Protein AF-A0A558BKA4-F1 (afdb_monomer)

Sequence (207 aa):
MKINRLKLSLNRSFINTIVPEIRPTAAQEATWRTHLGIASPAVDYVACVYCGQQRATQLDHFRSLVGKSNPAERGRPTGWVTDIFNLVPCCGTCNSSKAGQNWRVWMNGNAKNSPRQLLSADKLAKRMAALARFEEWSTPLATRLDVLAIVGPDEWAAYEAEMAAVDVLLQTARLRSDRFHRHLQQAYKEAQASTAIAAPTPGEPAL

pLDDT: mean 88.53, std 12.14, range [44.41, 97.88]

Mean predicted aligned error: 7.28 Å

InterPro domains:
  IPR003615 HNH nuclease [cd00085] (48-98)

Foldseek 3Di:
DPLVVVLLVVLVVVLLVPADADEDDVVLVVVLCVLLVQDDPVDPFGAALFQSPDGFPDKAFLAAQADDDDPVRHSHGQQFHHYSLGIDGHHPQARVQCVNPNLVDQLPDPGVPRNVVRDDPVSSVSSVNSVVSSCVVSVVVTGGDPPCVVCDDVSVVVVVVVSVVVSVVSVVVVVVVVVVVVVVVVVVVVVVVVVVVPDDDPDDDDD

Solvent-accessible surface area (backbone atoms only — not comparable to full-atom values): 11688 Å² total; per-residue (Å²): 126,68,61,69,54,50,50,53,52,49,41,50,51,55,43,60,70,74,39,59,77,48,80,62,49,76,69,54,55,50,54,54,31,58,48,48,68,49,75,50,98,87,49,100,64,52,45,8,58,70,72,61,81,46,62,37,78,47,70,37,57,56,59,36,50,49,28,73,87,49,83,94,37,50,66,33,71,58,28,40,47,45,32,63,55,27,46,42,49,22,26,70,64,48,50,63,45,43,63,57,44,56,56,74,61,37,37,72,32,88,50,72,69,15,34,55,75,74,43,56,71,68,59,41,51,56,35,52,52,23,52,48,51,34,48,64,67,18,55,89,70,43,62,67,48,61,58,57,79,72,64,31,68,67,57,49,50,52,53,52,51,52,55,50,50,51,52,52,49,52,53,53,52,45,56,52,49,57,50,50,51,52,54,55,54,50,54,50,51,51,53,51,54,61,53,64,71,65,60,78,79,87,76,82,81,88,129

Secondary structure (DSSP, 8-state):
-HHHHHHHHHHHHHHHHHS-B-PPPHHHHHHHHHHTT---TT-SSPBPTTTSSSB--EEEESS-SB--SSTTTTTSB-SB-BSTTTEEEE-HHHHHHHTT--HHHHHHS--TT-HHHHS-HHHHHHHHHHHHHHHHHHTTT--B--HHHHH-HHHHHHHHHHHHHHHHHHHHHHHHHHHHHHHHHHHHHHHHHHHHTTSPPS-PPP-

Radius of gyration: 25.56 Å; Cα contacts (8 Å, |Δi|>4): 226; chains: 1; bounding box: 47×53×90 Å

Structure (mmCIF, N/CA/C/O backbone):
data_AF-A0A558BKA4-F1
#
_entry.id   AF-A0A558BKA4-F1
#
loop_
_atom_site.group_PDB
_atom_site.id
_atom_site.type_symbol
_atom_site.label_atom_id
_atom_site.label_alt_id
_atom_site.label_comp_id
_atom_site.label_asym_id
_atom_site.label_entity_id
_atom_site.label_seq_id
_atom_site.pdbx_PDB_ins_code
_atom_site.Cartn_x
_atom_site.Cartn_y
_atom_site.Cartn_z
_atom_site.occupancy
_atom_site.B_iso_or_equiv
_atom_site.auth_seq_id
_atom_site.auth_comp_id
_atom_site.auth_asym_id
_atom_site.auth_atom_id
_atom_site.pdbx_PDB_model_num
ATOM 1 N N . MET A 1 1 ? -17.552 5.741 13.337 1.00 51.66 1 MET A N 1
ATOM 2 C CA . MET A 1 1 ? -16.393 6.106 12.477 1.00 51.66 1 MET A CA 1
ATOM 3 C C . MET A 1 1 ? -15.104 5.282 12.701 1.00 51.66 1 MET A C 1
ATOM 5 O O . MET A 1 1 ? -14.285 5.242 11.789 1.00 51.66 1 MET A O 1
ATOM 9 N N . LYS A 1 2 ? -14.879 4.625 13.860 1.00 64.56 2 LYS A N 1
ATOM 10 C CA . LYS A 1 2 ? -13.647 3.836 14.123 1.00 64.56 2 LYS A CA 1
ATOM 11 C C . LYS A 1 2 ? -13.652 2.417 13.510 1.00 64.56 2 LYS A C 1
ATOM 13 O O . LYS A 1 2 ? -12.606 1.966 13.063 1.00 64.56 2 LYS A O 1
ATOM 18 N N . ILE A 1 3 ? -14.810 1.750 13.414 1.00 76.62 3 ILE A N 1
ATOM 19 C CA . ILE A 1 3 ? -14.876 0.349 12.950 1.00 76.62 3 ILE A CA 1
ATOM 20 C C . ILE A 1 3 ? -14.656 0.178 11.444 1.00 76.62 3 ILE A C 1
ATOM 22 O O . ILE A 1 3 ? -13.880 -0.679 11.052 1.00 76.62 3 ILE A O 1
ATOM 26 N N . ASN A 1 4 ? -15.213 1.053 10.599 1.00 74.56 4 ASN A N 1
ATOM 27 C CA . ASN A 1 4 ? -14.995 0.969 9.146 1.00 74.56 4 ASN A CA 1
ATOM 28 C C . ASN A 1 4 ? -13.510 1.132 8.781 1.00 74.56 4 ASN A C 1
ATOM 30 O O . ASN A 1 4 ? -13.026 0.483 7.861 1.00 74.56 4 ASN A O 1
ATOM 34 N N . ARG A 1 5 ? -12.767 1.965 9.526 1.00 77.50 5 ARG A N 1
ATOM 35 C CA . ARG A 1 5 ? -11.310 2.088 9.365 1.00 77.50 5 ARG A CA 1
ATOM 36 C C . ARG A 1 5 ? -10.571 0.826 9.810 1.00 77.50 5 ARG A C 1
ATOM 38 O O . ARG A 1 5 ? -9.657 0.408 9.110 1.00 77.50 5 ARG A O 1
ATOM 45 N N . LEU A 1 6 ? -10.983 0.216 10.921 1.00 82.69 6 LEU A N 1
ATOM 46 C CA . LEU A 1 6 ? -10.420 -1.053 11.381 1.00 82.69 6 LEU A CA 1
ATOM 47 C C . LEU A 1 6 ? -10.685 -2.183 10.377 1.00 82.69 6 LEU A C 1
ATOM 49 O O . LEU A 1 6 ? -9.748 -2.871 10.001 1.00 82.69 6 LEU A O 1
ATOM 53 N N . LYS A 1 7 ? -11.917 -2.303 9.869 1.00 83.69 7 LYS A N 1
ATOM 54 C CA . LYS A 1 7 ? -12.293 -3.267 8.825 1.00 83.69 7 LYS A CA 1
ATOM 55 C C . LYS A 1 7 ? -11.421 -3.114 7.580 1.00 83.69 7 LYS A C 1
ATOM 57 O O . LYS A 1 7 ? -10.853 -4.082 7.098 1.00 83.69 7 LYS A O 1
ATOM 62 N N . LEU A 1 8 ? -11.247 -1.882 7.094 1.00 79.50 8 LEU A N 1
ATOM 63 C CA . LEU A 1 8 ? -10.365 -1.611 5.955 1.00 79.50 8 LEU A CA 1
ATOM 64 C C . LEU A 1 8 ? -8.904 -1.984 6.239 1.00 79.50 8 LEU A C 1
ATOM 66 O O . LEU A 1 8 ? -8.226 -2.488 5.348 1.00 79.50 8 LEU A O 1
ATOM 70 N N . SER A 1 9 ? -8.421 -1.735 7.459 1.00 84.25 9 SER A N 1
ATOM 71 C CA . SER A 1 9 ? -7.072 -2.130 7.875 1.00 84.25 9 SER A CA 1
ATOM 72 C C . SER A 1 9 ? -6.914 -3.647 7.912 1.00 84.25 9 SER A C 1
ATOM 74 O O . SER A 1 9 ? -5.894 -4.163 7.467 1.00 84.25 9 SER A O 1
ATOM 76 N N . LEU A 1 10 ? -7.926 -4.352 8.416 1.00 87.50 10 LEU A N 1
ATOM 77 C CA . LEU A 1 10 ? -7.917 -5.799 8.537 1.00 87.50 10 LEU A CA 1
ATOM 78 C C . LEU A 1 10 ? -7.980 -6.473 7.164 1.00 87.50 10 LEU A C 1
ATOM 80 O O . LEU A 1 10 ? -7.106 -7.272 6.851 1.00 87.50 10 LEU A O 1
ATOM 84 N N . ASN A 1 11 ? -8.920 -6.067 6.305 1.00 86.81 11 ASN A N 1
ATOM 85 C CA . ASN A 1 11 ? -9.000 -6.563 4.928 1.00 86.81 11 ASN A CA 1
ATOM 86 C C . ASN A 1 11 ? -7.681 -6.339 4.182 1.00 86.81 11 ASN A C 1
ATOM 88 O O . ASN A 1 11 ? -7.204 -7.224 3.483 1.00 86.81 11 ASN A O 1
ATOM 92 N N . ARG A 1 12 ? -7.057 -5.165 4.358 1.00 87.94 12 ARG A N 1
ATOM 93 C CA . ARG A 1 12 ? -5.739 -4.896 3.776 1.00 87.94 12 ARG A CA 1
ATOM 94 C C . ARG A 1 12 ? -4.667 -5.850 4.310 1.00 87.94 12 ARG A C 1
ATOM 96 O O . ARG A 1 12 ? -3.845 -6.294 3.521 1.00 87.94 12 ARG A O 1
ATOM 103 N N . SER A 1 13 ? -4.666 -6.149 5.611 1.00 90.06 13 SER A N 1
ATOM 104 C CA . SER A 1 13 ? -3.719 -7.098 6.209 1.00 90.06 13 SER A CA 1
ATOM 105 C C . SER A 1 13 ? -3.864 -8.482 5.590 1.00 90.06 13 SER A C 1
ATOM 107 O O . SER A 1 13 ? -2.871 -9.049 5.159 1.00 90.06 13 SER A O 1
ATOM 109 N N . PHE A 1 14 ? -5.093 -8.985 5.481 1.00 91.94 14 PHE A N 1
ATOM 110 C CA . PHE A 1 14 ? -5.350 -10.297 4.895 1.00 91.94 14 PHE A CA 1
ATOM 111 C C . PHE A 1 14 ? -4.983 -10.360 3.410 1.00 91.94 14 PHE A C 1
ATOM 113 O O . PHE A 1 14 ? -4.351 -11.318 2.977 1.00 91.94 14 PHE A O 1
ATOM 120 N N . ILE A 1 15 ? -5.297 -9.312 2.642 1.00 91.81 15 ILE A N 1
ATOM 121 C CA . ILE A 1 15 ? -4.883 -9.230 1.236 1.00 91.81 15 ILE A CA 1
ATOM 122 C C . ILE A 1 15 ? -3.359 -9.242 1.117 1.00 91.81 15 ILE A C 1
ATOM 124 O O . ILE A 1 15 ? -2.817 -9.967 0.292 1.00 91.81 15 ILE A O 1
ATOM 128 N N . ASN A 1 16 ? -2.655 -8.482 1.957 1.00 89.88 16 ASN A N 1
ATOM 129 C CA . ASN A 1 16 ? -1.194 -8.489 1.948 1.00 89.88 16 ASN A CA 1
ATOM 130 C C . ASN A 1 16 ? -0.607 -9.877 2.265 1.00 89.88 16 ASN A C 1
ATOM 132 O O . ASN A 1 16 ? 0.502 -10.150 1.830 1.00 89.88 16 ASN A O 1
ATOM 136 N N . THR A 1 17 ? -1.320 -10.738 3.001 1.00 91.12 17 THR A N 1
ATOM 137 C CA . THR A 1 17 ? -0.876 -12.109 3.303 1.00 91.12 17 THR A CA 1
ATOM 138 C C . THR A 1 17 ? -1.000 -13.048 2.102 1.00 91.12 17 THR A C 1
ATOM 140 O O . THR A 1 17 ? -0.149 -13.912 1.931 1.00 91.12 17 THR A O 1
ATOM 143 N N . ILE A 1 18 ? -2.035 -12.890 1.271 1.00 91.75 18 ILE A N 1
ATOM 144 C CA . ILE A 1 18 ? -2.261 -13.765 0.104 1.00 91.75 18 ILE A CA 1
ATOM 145 C C . ILE A 1 18 ? -1.540 -13.283 -1.160 1.00 91.75 18 ILE A C 1
ATOM 147 O O . ILE A 1 18 ? -1.368 -14.047 -2.106 1.00 91.75 18 ILE A O 1
ATOM 151 N N . VAL A 1 19 ? -1.144 -12.008 -1.211 1.00 93.56 19 VAL A N 1
ATOM 152 C CA . VAL A 1 19 ? -0.448 -11.434 -2.365 1.00 93.56 19 VAL A CA 1
ATOM 153 C C . VAL A 1 19 ? 1.030 -11.835 -2.336 1.00 93.56 19 VAL A C 1
ATOM 155 O O . VAL A 1 19 ? 1.714 -11.513 -1.364 1.00 93.56 19 VAL A O 1
ATOM 158 N N . PRO A 1 20 ? 1.570 -12.444 -3.410 1.00 94.62 20 PRO A N 1
ATOM 159 C CA . PRO A 1 20 ? 2.995 -12.735 -3.498 1.00 94.62 20 PRO A CA 1
ATOM 160 C C . PRO A 1 20 ? 3.865 -11.484 -3.326 1.00 94.62 20 PRO A C 1
ATOM 162 O O . PRO A 1 20 ? 3.615 -10.443 -3.949 1.00 94.62 20 PRO A O 1
ATOM 165 N N . GLU A 1 21 ? 4.911 -11.610 -2.506 1.00 94.19 21 GLU A N 1
ATOM 166 C CA . GLU A 1 21 ? 5.931 -10.584 -2.289 1.00 94.19 21 GLU A CA 1
ATOM 167 C C . GLU A 1 21 ? 7.279 -11.031 -2.856 1.00 94.19 21 GLU A C 1
ATOM 169 O O . GLU A 1 21 ? 7.982 -11.862 -2.286 1.00 94.19 21 GLU A O 1
ATOM 174 N N . ILE A 1 22 ? 7.648 -10.435 -3.987 1.00 92.81 22 ILE A N 1
ATOM 175 C CA . ILE A 1 22 ? 8.917 -10.638 -4.676 1.00 92.81 22 ILE A CA 1
ATOM 176 C C . ILE A 1 22 ? 9.705 -9.335 -4.548 1.00 92.81 22 ILE A C 1
ATOM 178 O O . ILE A 1 22 ? 9.472 -8.366 -5.272 1.00 92.81 22 ILE A O 1
ATOM 182 N N . ARG A 1 23 ? 10.635 -9.275 -3.589 1.00 88.31 23 ARG A N 1
ATOM 183 C CA . ARG A 1 23 ? 11.443 -8.063 -3.396 1.00 88.31 23 ARG A CA 1
ATOM 184 C C . ARG A 1 23 ? 12.362 -7.823 -4.606 1.00 88.31 23 ARG A C 1
ATOM 186 O O . ARG A 1 23 ? 13.014 -8.768 -5.051 1.00 88.31 23 ARG A O 1
ATOM 193 N N . PRO A 1 24 ? 12.461 -6.578 -5.111 1.00 87.44 24 PRO A N 1
ATOM 194 C CA . PRO A 1 24 ? 13.420 -6.237 -6.155 1.00 87.44 24 PRO A CA 1
ATOM 195 C C . PRO A 1 24 ? 14.863 -6.502 -5.710 1.00 87.44 24 PRO A C 1
ATOM 197 O O . PRO A 1 24 ? 15.231 -6.234 -4.567 1.00 87.44 24 PRO A O 1
ATOM 200 N N . THR A 1 25 ? 15.703 -6.978 -6.626 1.00 89.44 25 THR A N 1
ATOM 201 C CA . THR A 1 25 ? 17.159 -7.002 -6.426 1.00 89.44 25 THR A CA 1
ATOM 202 C C . THR A 1 25 ? 17.748 -5.594 -6.550 1.00 89.44 25 THR A C 1
ATOM 204 O O . THR A 1 25 ? 17.141 -4.705 -7.145 1.00 89.44 25 THR A O 1
ATOM 207 N N . ALA A 1 26 ? 18.974 -5.376 -6.066 1.00 86.75 26 ALA A N 1
ATOM 208 C CA . ALA A 1 26 ? 19.650 -4.081 -6.210 1.00 86.75 26 ALA A CA 1
ATOM 209 C C . ALA A 1 26 ? 19.821 -3.643 -7.683 1.00 86.75 26 ALA A C 1
ATOM 211 O O . ALA A 1 26 ? 19.715 -2.459 -7.995 1.00 86.75 26 ALA A O 1
ATOM 212 N N . ALA A 1 27 ? 20.044 -4.590 -8.602 1.00 86.75 27 ALA A N 1
ATOM 213 C CA . ALA A 1 27 ? 20.160 -4.305 -10.035 1.00 86.75 27 ALA A CA 1
ATOM 214 C C . ALA A 1 27 ? 18.815 -3.870 -10.636 1.00 86.75 27 ALA A C 1
ATOM 216 O O . ALA A 1 27 ? 18.728 -2.863 -11.335 1.00 86.75 27 ALA A O 1
ATOM 217 N N . GLN A 1 28 ? 17.750 -4.586 -10.283 1.00 86.44 28 GLN A N 1
ATOM 218 C CA . GLN A 1 28 ? 16.370 -4.221 -10.592 1.00 86.44 28 GLN A CA 1
ATOM 219 C C . GLN A 1 28 ? 16.039 -2.822 -10.036 1.00 86.44 28 GLN A C 1
ATOM 221 O O . GLN A 1 28 ? 15.502 -1.965 -10.745 1.00 86.44 28 GLN A O 1
ATOM 226 N N . GLU A 1 29 ? 16.456 -2.536 -8.802 1.00 85.69 29 GLU A N 1
ATOM 227 C CA . GLU A 1 29 ? 16.305 -1.213 -8.211 1.00 85.69 29 GLU A CA 1
ATOM 228 C C . GLU A 1 29 ? 17.110 -0.108 -8.911 1.00 85.69 29 GLU A C 1
ATOM 230 O O . GLU A 1 29 ? 16.799 1.072 -8.753 1.00 85.69 29 GLU A O 1
ATOM 235 N N . ALA A 1 30 ? 18.155 -0.428 -9.663 1.00 84.31 30 ALA A N 1
ATOM 236 C CA . ALA A 1 30 ? 18.819 0.564 -10.498 1.00 84.31 30 ALA A CA 1
ATOM 237 C C . ALA A 1 30 ? 17.968 0.858 -11.745 1.00 84.31 30 ALA A C 1
ATOM 239 O O . ALA A 1 30 ? 17.747 2.022 -12.083 1.00 84.31 30 ALA A O 1
ATOM 240 N N . THR A 1 31 ? 17.402 -0.179 -12.373 1.00 83.19 31 THR A N 1
ATOM 241 C CA . THR A 1 31 ? 16.590 -0.072 -13.595 1.00 83.19 31 THR A CA 1
ATOM 242 C C . THR A 1 31 ? 15.398 0.869 -13.428 1.00 83.19 31 THR A C 1
ATOM 244 O O . THR A 1 31 ? 15.266 1.846 -14.167 1.00 83.19 31 THR A O 1
ATOM 247 N N . TRP A 1 32 ? 14.539 0.652 -12.430 1.00 83.25 32 TRP A N 1
ATOM 248 C CA . TRP A 1 32 ? 13.368 1.521 -12.249 1.00 83.25 32 TRP A CA 1
ATOM 249 C C . TRP A 1 32 ? 13.736 2.968 -11.847 1.00 83.25 32 TRP A C 1
ATOM 251 O O . TRP A 1 32 ? 13.007 3.892 -12.196 1.00 83.25 32 TRP A O 1
ATOM 261 N N . ARG A 1 33 ? 14.888 3.219 -11.196 1.00 84.81 33 ARG A N 1
ATOM 262 C CA . ARG A 1 33 ? 15.345 4.571 -10.823 1.00 84.81 33 ARG A CA 1
ATOM 263 C C . ARG A 1 33 ? 15.671 5.376 -12.075 1.00 84.81 33 ARG A C 1
ATOM 265 O O . ARG A 1 33 ? 15.385 6.575 -12.109 1.00 84.81 33 ARG A O 1
ATOM 272 N N . THR A 1 34 ? 16.197 4.708 -13.100 1.00 84.69 34 THR A N 1
ATOM 273 C CA . THR A 1 34 ? 16.402 5.270 -14.437 1.00 84.69 34 THR A CA 1
ATOM 274 C C . THR A 1 34 ? 15.069 5.651 -15.081 1.00 84.69 34 THR A C 1
ATOM 276 O O . THR A 1 34 ? 14.894 6.806 -15.467 1.00 84.69 34 THR A O 1
ATOM 279 N N . HIS A 1 35 ? 14.082 4.746 -15.113 1.00 83.62 35 HIS A N 1
ATOM 280 C CA . HIS A 1 35 ? 12.759 5.041 -15.696 1.00 83.62 35 HIS A CA 1
ATOM 281 C C . HIS A 1 35 ? 12.027 6.185 -14.972 1.00 83.62 35 HIS A C 1
ATOM 283 O O . HIS A 1 35 ? 11.465 7.091 -15.601 1.00 83.62 35 HIS A O 1
ATOM 289 N N . LEU A 1 36 ? 12.102 6.197 -13.640 1.00 85.38 36 LEU A N 1
ATOM 290 C CA . LEU A 1 36 ? 11.512 7.236 -12.797 1.00 85.38 36 LEU A CA 1
ATOM 291 C C . LEU A 1 36 ? 12.312 8.552 -12.826 1.00 85.38 36 LEU A C 1
ATOM 293 O O . LEU A 1 36 ? 11.827 9.566 -12.326 1.00 85.38 36 LEU A O 1
ATOM 297 N N . GLY A 1 37 ? 13.514 8.574 -13.415 1.00 82.00 37 GLY A N 1
ATOM 298 C CA . GLY A 1 37 ? 14.363 9.766 -13.488 1.00 82.00 37 GLY A CA 1
ATOM 299 C C . GLY A 1 37 ? 14.736 10.327 -12.111 1.00 82.00 37 GLY A C 1
ATOM 300 O O . GLY A 1 37 ? 14.779 11.542 -11.933 1.00 82.00 37 GLY A O 1
ATOM 301 N N . ILE A 1 38 ? 14.932 9.449 -11.121 1.00 76.94 38 ILE A N 1
ATOM 302 C CA . ILE A 1 38 ? 15.235 9.812 -9.721 1.00 76.94 38 ILE A CA 1
ATOM 303 C C . ILE A 1 38 ? 16.666 9.459 -9.301 1.00 76.94 38 ILE A C 1
ATOM 305 O O . ILE A 1 38 ? 17.023 9.646 -8.139 1.00 76.94 38 ILE A O 1
ATOM 309 N N . ALA A 1 39 ? 17.490 8.963 -10.225 1.00 64.50 39 ALA A N 1
ATOM 310 C CA . ALA A 1 39 ? 18.921 8.823 -10.005 1.00 64.50 39 ALA A CA 1
ATOM 311 C C . ALA A 1 39 ? 19.562 10.221 -10.008 1.00 64.50 39 ALA A C 1
ATOM 313 O O . ALA A 1 39 ? 19.691 10.848 -11.056 1.00 64.50 39 ALA A O 1
ATOM 314 N N . SER A 1 40 ? 19.926 10.724 -8.829 1.00 56.94 40 SER A N 1
ATOM 315 C CA . SER A 1 40 ? 20.751 11.924 -8.700 1.00 56.94 40 SER A CA 1
ATOM 316 C C . SER A 1 40 ? 22.141 11.503 -8.228 1.00 56.94 40 SER A C 1
ATOM 318 O O . SER A 1 40 ? 22.250 10.991 -7.117 1.00 56.94 40 SER A O 1
ATOM 320 N N . PRO A 1 41 ? 23.204 11.732 -9.017 1.00 56.88 41 PRO A N 1
ATOM 321 C CA . PRO A 1 41 ? 24.579 11.485 -8.577 1.00 56.88 41 PRO A CA 1
ATOM 322 C C . PRO A 1 41 ? 25.004 12.363 -7.388 1.00 56.88 41 PRO A C 1
ATOM 324 O O . PRO A 1 41 ? 26.018 12.093 -6.759 1.00 56.88 41 PRO A O 1
ATOM 327 N N . ALA A 1 42 ? 24.251 13.432 -7.099 1.00 58.66 42 ALA A N 1
ATOM 328 C CA . ALA A 1 42 ? 24.615 14.464 -6.132 1.00 58.66 42 ALA A CA 1
ATOM 329 C C . ALA A 1 42 ? 24.079 14.224 -4.708 1.00 58.66 42 ALA A C 1
ATOM 331 O O . ALA A 1 42 ? 24.421 14.983 -3.805 1.00 58.66 42 ALA A O 1
ATOM 332 N N . VAL A 1 43 ? 23.218 13.221 -4.495 1.00 64.25 43 VAL A N 1
ATOM 333 C CA . VAL A 1 43 ? 22.677 12.890 -3.166 1.00 64.25 43 VAL A CA 1
ATOM 334 C C . VAL A 1 43 ? 22.683 11.381 -2.937 1.00 64.25 43 VAL A C 1
ATOM 336 O O . VAL A 1 43 ? 22.359 10.603 -3.828 1.00 64.25 43 VAL A O 1
ATOM 339 N N . ASP A 1 44 ? 23.019 10.972 -1.718 1.00 75.19 44 ASP A N 1
ATOM 340 C CA . ASP A 1 44 ? 23.124 9.573 -1.280 1.00 75.19 44 ASP A CA 1
ATOM 341 C C . ASP A 1 44 ? 21.763 8.898 -1.020 1.00 75.19 44 ASP A C 1
ATOM 343 O O . ASP A 1 44 ? 21.688 7.740 -0.604 1.00 75.19 44 ASP A O 1
ATOM 347 N N . TYR A 1 45 ? 20.661 9.608 -1.271 1.00 82.31 45 TYR A N 1
ATOM 348 C CA . TYR A 1 45 ? 19.313 9.132 -1.011 1.00 82.31 45 TYR A CA 1
ATOM 349 C C . TYR A 1 45 ? 18.414 9.185 -2.247 1.00 82.31 45 TYR A C 1
ATOM 351 O O . TYR A 1 45 ? 18.522 10.046 -3.118 1.00 82.31 45 TYR A O 1
ATOM 359 N N . VAL A 1 46 ? 17.439 8.276 -2.279 1.00 87.88 46 VAL A N 1
ATOM 360 C CA . VAL A 1 46 ? 16.377 8.268 -3.290 1.00 87.88 46 VAL A CA 1
ATOM 361 C C . VAL A 1 46 ? 15.282 9.242 -2.869 1.00 87.88 46 VAL A C 1
ATOM 363 O O . VAL A 1 46 ? 14.713 9.112 -1.783 1.00 87.88 46 VAL A O 1
ATOM 366 N N . ALA A 1 47 ? 14.966 10.224 -3.711 1.00 90.62 47 ALA A N 1
ATOM 367 C CA . ALA A 1 47 ? 13.846 11.131 -3.473 1.00 90.62 47 ALA A CA 1
ATOM 368 C C . ALA A 1 47 ? 12.497 10.435 -3.726 1.00 90.62 47 ALA A C 1
ATOM 370 O O . ALA A 1 47 ? 12.374 9.563 -4.585 1.00 90.62 47 ALA A O 1
ATOM 371 N N . CYS A 1 48 ? 11.460 10.854 -3.000 1.00 94.31 48 CYS A N 1
ATOM 372 C CA . CYS A 1 48 ? 10.085 10.417 -3.226 1.00 94.31 48 CYS A CA 1
ATOM 373 C C . CYS A 1 48 ? 9.668 10.700 -4.672 1.00 94.31 48 CYS A C 1
ATOM 375 O O . CYS A 1 48 ? 9.721 11.850 -5.111 1.00 94.31 48 CYS A O 1
ATOM 377 N N . VAL A 1 49 ? 9.188 9.686 -5.391 1.00 95.38 49 VAL A N 1
ATOM 378 C CA . VAL A 1 49 ? 8.838 9.856 -6.804 1.00 95.38 49 VAL A CA 1
ATOM 379 C C . VAL A 1 49 ? 7.630 10.765 -7.030 1.00 95.38 49 VAL A C 1
ATOM 381 O O . VAL A 1 49 ? 7.504 11.390 -8.079 1.00 95.38 49 VAL A O 1
ATOM 384 N N . TYR A 1 50 ? 6.759 10.885 -6.026 1.00 96.56 50 TYR A N 1
ATOM 385 C CA . TYR A 1 50 ? 5.537 11.677 -6.120 1.00 96.56 50 TYR A CA 1
ATOM 386 C C . TYR A 1 50 ? 5.786 13.170 -5.901 1.00 96.56 50 TYR A C 1
ATOM 388 O O . TYR A 1 50 ? 5.473 13.980 -6.771 1.00 96.56 50 TYR A O 1
ATOM 396 N N . CYS A 1 51 ? 6.351 13.552 -4.751 1.00 95.00 51 CYS A N 1
ATOM 397 C CA . CYS A 1 51 ? 6.582 14.963 -4.432 1.00 95.00 51 CYS A CA 1
ATOM 398 C C . CYS A 1 51 ? 7.990 15.444 -4.802 1.00 95.00 51 CYS A C 1
ATOM 400 O O . CYS A 1 51 ? 8.187 16.628 -5.055 1.00 95.00 51 CYS A O 1
ATOM 402 N N . GLY A 1 52 ? 8.994 14.564 -4.8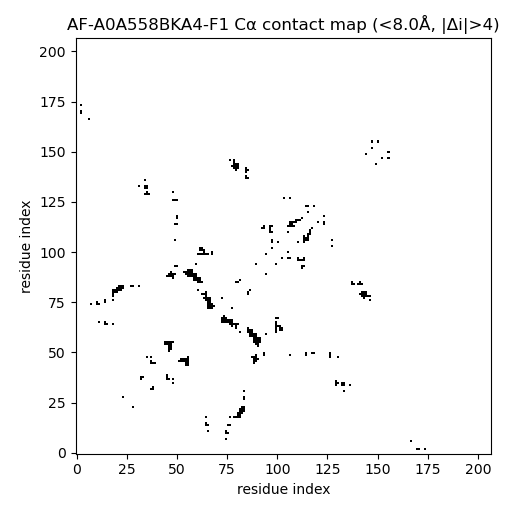02 1.00 91.94 52 GLY A N 1
ATOM 403 C CA . GLY A 1 52 ? 10.397 14.943 -4.974 1.00 91.94 52 GLY A CA 1
ATOM 404 C C . GLY A 1 52 ? 10.974 15.845 -3.876 1.00 91.94 52 GLY A C 1
ATOM 405 O O . GLY A 1 52 ? 12.088 16.323 -4.040 1.00 91.94 52 GLY A O 1
ATOM 406 N N . GLN A 1 53 ? 10.227 16.108 -2.797 1.00 90.31 53 GLN A N 1
ATOM 407 C CA . GLN A 1 53 ? 10.604 17.032 -1.715 1.00 90.31 53 GLN A CA 1
ATOM 408 C C . GLN A 1 53 ? 11.226 16.326 -0.503 1.00 90.31 53 GLN A C 1
ATOM 410 O O . GLN A 1 53 ? 11.892 16.962 0.303 1.00 90.31 53 GLN A O 1
ATOM 415 N N . GLN A 1 54 ? 10.970 15.027 -0.337 1.00 91.56 54 GLN A N 1
ATOM 416 C CA . GLN A 1 54 ? 11.399 14.241 0.822 1.00 91.56 54 GLN A CA 1
ATOM 417 C C . GLN A 1 54 ? 12.129 12.984 0.367 1.00 91.56 54 GLN A C 1
ATOM 419 O O . GLN A 1 54 ? 11.859 12.467 -0.722 1.00 91.56 54 GLN A O 1
ATOM 424 N N . ARG A 1 55 ? 12.993 12.452 1.235 1.00 92.50 55 ARG A N 1
ATOM 425 C CA . ARG A 1 55 ? 13.572 11.118 1.068 1.00 92.50 55 ARG A CA 1
ATOM 426 C C . ARG A 1 55 ? 12.461 10.069 0.980 1.00 92.50 55 ARG A C 1
ATOM 428 O O . ARG A 1 55 ? 11.471 10.127 1.713 1.00 92.50 55 ARG A O 1
ATOM 435 N N . ALA A 1 56 ? 12.622 9.114 0.073 1.00 93.56 56 ALA A N 1
ATOM 436 C CA . ALA A 1 56 ? 11.801 7.920 0.049 1.00 93.56 56 ALA A CA 1
ATOM 437 C C . ALA A 1 56 ? 12.148 7.051 1.262 1.00 93.56 56 ALA A C 1
ATOM 439 O O . ALA A 1 56 ? 13.304 6.691 1.471 1.00 93.56 56 ALA A O 1
ATOM 440 N N . THR A 1 57 ? 11.142 6.741 2.071 1.00 95.19 57 THR A N 1
ATOM 441 C CA . THR A 1 57 ? 11.286 5.945 3.300 1.00 95.19 57 THR A CA 1
ATOM 442 C C . THR A 1 57 ? 10.643 4.569 3.169 1.00 95.19 57 THR A C 1
ATOM 444 O O . THR A 1 57 ? 10.724 3.767 4.090 1.00 95.19 57 THR A O 1
ATOM 447 N N . GLN A 1 58 ? 9.951 4.320 2.058 1.00 94.62 58 GLN A N 1
ATOM 448 C CA . GLN A 1 58 ? 9.207 3.096 1.791 1.00 94.62 58 GLN A CA 1
ATOM 449 C C . GLN A 1 58 ? 8.933 2.960 0.289 1.00 94.62 58 GLN A C 1
ATOM 451 O O . GLN A 1 58 ? 9.154 3.892 -0.492 1.00 94.62 58 GLN A O 1
ATOM 456 N N . LEU A 1 59 ? 8.389 1.810 -0.092 1.00 94.31 59 LEU A N 1
ATOM 457 C CA . LEU A 1 59 ? 7.879 1.551 -1.430 1.00 94.31 59 LEU A CA 1
ATOM 458 C C . LEU A 1 59 ? 6.344 1.606 -1.399 1.00 94.31 59 LEU A C 1
ATOM 460 O O . LEU A 1 59 ? 5.721 1.092 -0.471 1.00 94.31 59 LEU A O 1
ATOM 464 N N . ASP A 1 60 ? 5.737 2.272 -2.377 1.00 95.56 60 ASP A N 1
ATOM 465 C CA . ASP A 1 60 ? 4.287 2.262 -2.603 1.00 95.56 60 ASP A CA 1
ATOM 466 C C . ASP A 1 60 ? 3.940 1.289 -3.724 1.00 95.56 60 ASP A C 1
ATOM 468 O O . ASP A 1 60 ? 4.669 1.185 -4.710 1.00 95.56 60 ASP A O 1
ATOM 472 N N . HIS A 1 61 ? 2.790 0.632 -3.589 1.00 95.69 61 HIS A N 1
ATOM 473 C CA . HIS A 1 61 ? 2.185 -0.142 -4.664 1.00 95.69 61 HIS A CA 1
ATOM 474 C C . HIS A 1 61 ? 1.588 0.805 -5.702 1.00 95.69 61 HIS A C 1
ATOM 476 O O . HIS A 1 61 ? 0.523 1.400 -5.489 1.00 95.69 61 HIS A O 1
ATOM 482 N N . PHE A 1 62 ? 2.274 0.941 -6.834 1.00 95.88 62 PHE A N 1
ATOM 48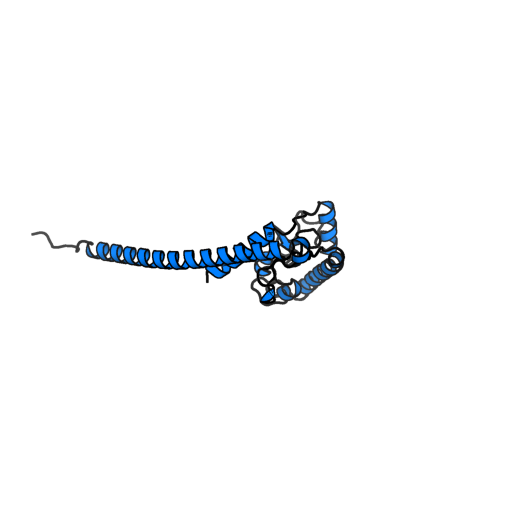3 C CA . PHE A 1 62 ? 1.899 1.819 -7.935 1.00 95.88 62 PHE A CA 1
ATOM 484 C C . PHE A 1 62 ? 0.455 1.550 -8.383 1.00 95.88 62 PHE A C 1
ATOM 486 O O . PHE A 1 62 ? -0.375 2.468 -8.403 1.00 95.88 62 PHE A O 1
ATOM 493 N N . ARG A 1 63 ? 0.126 0.269 -8.593 1.00 95.12 63 ARG A N 1
ATOM 494 C CA . ARG A 1 63 ? -1.222 -0.281 -8.785 1.00 95.12 63 ARG A CA 1
ATOM 495 C C . ARG A 1 63 ? -1.684 -0.913 -7.470 1.00 95.12 63 ARG A C 1
ATOM 497 O O . ARG A 1 63 ? -0.961 -1.687 -6.847 1.00 95.12 63 ARG A O 1
ATOM 504 N N . SER A 1 64 ? -2.889 -0.564 -7.019 1.00 94.00 64 SER A N 1
ATOM 505 C CA . SER A 1 64 ? -3.373 -0.985 -5.699 1.00 94.00 64 SER A CA 1
ATOM 506 C C . SER A 1 64 ? -3.568 -2.493 -5.607 1.00 94.00 64 SER A C 1
ATOM 508 O O . SER A 1 64 ? -4.185 -3.070 -6.497 1.00 94.00 64 SER A O 1
ATOM 510 N N . LEU A 1 65 ? -3.138 -3.099 -4.499 1.00 94.06 65 LEU A N 1
ATOM 511 C CA . LEU A 1 65 ? -3.434 -4.501 -4.178 1.00 94.06 65 LEU A CA 1
ATOM 512 C C . LEU A 1 65 ? -4.896 -4.725 -3.771 1.00 94.06 65 LEU A C 1
ATOM 514 O O . LEU A 1 65 ? -5.410 -5.829 -3.894 1.00 94.06 65 LEU A O 1
ATOM 518 N N . VAL A 1 66 ? -5.567 -3.680 -3.276 1.00 91.88 66 VAL A N 1
ATOM 519 C CA . VAL A 1 66 ? -6.928 -3.756 -2.729 1.00 91.88 66 VAL A CA 1
ATOM 520 C C . VAL A 1 66 ? -7.864 -2.916 -3.587 1.00 91.88 66 VAL A C 1
ATOM 522 O O . VAL A 1 66 ? -7.626 -1.720 -3.765 1.00 91.88 66 VAL A O 1
ATOM 525 N N . GLY A 1 67 ? -8.953 -3.505 -4.073 1.00 89.19 67 GLY A N 1
ATOM 526 C CA . GLY A 1 67 ? -9.964 -2.798 -4.852 1.00 89.19 67 GLY A CA 1
ATOM 527 C C . GLY A 1 67 ? -10.656 -1.705 -4.031 1.00 89.19 67 GLY A C 1
ATOM 528 O O . GLY A 1 67 ? -10.983 -1.882 -2.851 1.00 89.19 67 GLY A O 1
ATOM 529 N N . LYS A 1 68 ? -10.846 -0.527 -4.641 1.00 82.56 68 LYS A N 1
ATOM 530 C CA . LYS A 1 68 ? -11.442 0.660 -3.984 1.00 82.56 68 LYS A CA 1
ATOM 531 C C . LYS A 1 68 ? -12.509 1.377 -4.804 1.00 82.56 68 LYS A C 1
ATOM 533 O O . LYS A 1 68 ? -13.274 2.153 -4.226 1.00 82.56 68 LYS A O 1
ATOM 538 N N . SER A 1 69 ? -12.523 1.156 -6.114 1.00 73.81 69 SER A N 1
ATOM 539 C CA . SER A 1 69 ? -13.203 2.023 -7.076 1.00 73.81 69 SER A CA 1
ATOM 540 C C . SER A 1 69 ? -14.686 1.699 -7.227 1.00 73.81 69 SER A C 1
ATOM 542 O O . SER A 1 69 ? -15.496 2.619 -7.262 1.00 73.81 69 SER A O 1
ATOM 544 N N . ASN A 1 70 ? -15.057 0.416 -7.253 1.00 79.00 70 ASN A N 1
ATOM 545 C CA . ASN A 1 70 ? -16.451 -0.016 -7.352 1.00 79.00 70 ASN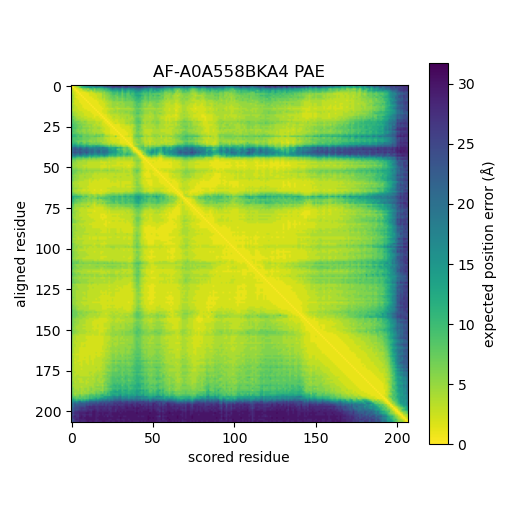 A CA 1
ATOM 546 C C . ASN A 1 70 ? -16.866 -0.868 -6.128 1.00 79.00 70 ASN A C 1
ATOM 548 O O . ASN A 1 70 ? -15.998 -1.375 -5.409 1.00 79.00 70 ASN A O 1
ATOM 552 N N . PRO A 1 71 ? -18.175 -0.994 -5.833 1.00 78.38 71 PRO A N 1
ATOM 553 C CA . PRO A 1 71 ? -18.658 -1.783 -4.698 1.00 78.38 71 PRO A CA 1
ATOM 554 C C . PRO A 1 71 ? -18.308 -3.274 -4.774 1.00 78.38 71 PRO A C 1
ATOM 556 O O . PRO A 1 71 ? -18.039 -3.869 -3.737 1.00 78.38 71 PRO A O 1
ATOM 559 N N . ALA A 1 72 ? -18.270 -3.851 -5.979 1.00 78.12 72 ALA A N 1
ATOM 560 C CA . ALA A 1 72 ? -18.022 -5.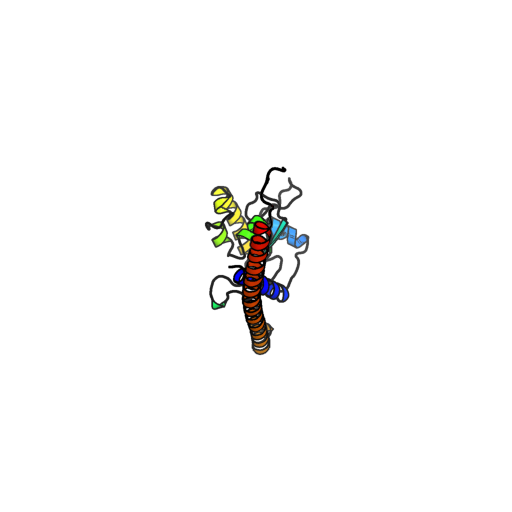278 -6.198 1.00 78.12 72 ALA A CA 1
ATOM 561 C C . ALA A 1 72 ? -16.569 -5.703 -5.910 1.00 78.12 72 ALA A C 1
ATOM 563 O O . ALA A 1 72 ? -16.319 -6.858 -5.574 1.00 78.12 72 ALA A O 1
ATOM 564 N N . GLU A 1 73 ? -15.619 -4.772 -6.012 1.00 80.31 73 GLU A N 1
ATOM 565 C CA . GLU A 1 73 ? -14.186 -4.985 -5.769 1.00 80.31 73 GLU A CA 1
ATOM 566 C C . GLU A 1 73 ? -13.717 -4.403 -4.429 1.00 80.31 73 GLU A C 1
ATOM 568 O O . GLU A 1 73 ? -12.560 -4.575 -4.037 1.00 80.31 73 GLU A O 1
ATOM 573 N N . ARG A 1 74 ? -14.575 -3.662 -3.716 1.00 84.94 74 ARG A N 1
ATOM 574 C CA . ARG A 1 74 ? -14.169 -2.939 -2.509 1.00 84.94 74 ARG A CA 1
ATOM 575 C C . ARG A 1 74 ? -13.672 -3.907 -1.440 1.00 84.94 74 ARG A C 1
ATOM 577 O O . ARG A 1 74 ? -14.446 -4.655 -0.855 1.00 84.94 74 ARG A O 1
ATOM 584 N N . GLY A 1 75 ? -12.391 -3.794 -1.100 1.00 84.31 75 GLY A N 1
ATOM 585 C CA . GLY A 1 75 ? -11.786 -4.634 -0.070 1.00 84.31 75 GLY A CA 1
ATOM 586 C C . GLY A 1 75 ? -11.471 -6.057 -0.528 1.00 84.31 75 GLY A C 1
ATOM 587 O O . GLY A 1 75 ? -11.189 -6.874 0.340 1.00 84.31 75 GLY A O 1
ATOM 588 N N . ARG A 1 76 ? -11.500 -6.326 -1.841 1.00 88.00 76 ARG A N 1
ATOM 589 C CA . ARG A 1 76 ? -11.040 -7.569 -2.477 1.00 88.00 76 ARG A CA 1
ATOM 590 C C . ARG A 1 76 ? -9.649 -7.384 -3.106 1.00 88.00 76 ARG A C 1
ATOM 592 O O . ARG A 1 76 ? -9.281 -6.240 -3.407 1.00 88.00 76 ARG A O 1
ATOM 599 N N . PRO A 1 77 ? -8.860 -8.457 -3.292 1.00 92.50 77 PRO A N 1
ATOM 600 C CA . PRO A 1 77 ? -7.595 -8.377 -4.012 1.00 92.50 77 PRO A CA 1
ATOM 601 C C . PRO A 1 77 ? -7.836 -7.994 -5.477 1.00 92.50 77 PRO A C 1
ATOM 603 O O . PRO A 1 77 ? -8.782 -8.454 -6.108 1.00 92.50 77 PRO A O 1
ATOM 606 N N . THR A 1 78 ? -6.976 -7.148 -6.038 1.00 93.31 78 THR A N 1
ATOM 607 C CA . THR A 1 78 ? -7.057 -6.738 -7.455 1.00 93.31 78 THR A CA 1
ATOM 608 C C . THR A 1 78 ? -6.366 -7.711 -8.411 1.00 93.31 78 THR A C 1
ATOM 610 O O . THR A 1 78 ? -6.501 -7.570 -9.631 1.00 93.31 78 THR A O 1
ATOM 613 N N . GLY A 1 79 ? -5.589 -8.647 -7.861 1.00 94.44 79 GLY A N 1
ATOM 614 C CA . GLY A 1 79 ? -4.706 -9.556 -8.589 1.00 94.44 79 GLY A CA 1
ATOM 615 C C . GLY A 1 79 ? -3.298 -9.004 -8.824 1.00 94.44 79 GLY A C 1
ATOM 616 O O . GLY A 1 79 ? -2.409 -9.769 -9.180 1.00 94.44 79 GLY A O 1
ATOM 617 N N . TRP A 1 80 ? -3.057 -7.703 -8.621 1.00 95.94 80 TRP A N 1
ATOM 618 C CA . TRP A 1 80 ? -1.697 -7.159 -8.703 1.00 95.94 80 TRP A CA 1
ATOM 619 C C . TRP A 1 80 ? -0.813 -7.746 -7.604 1.00 95.94 80 TRP A C 1
ATOM 621 O O . TRP A 1 80 ? -1.277 -7.961 -6.485 1.00 95.94 80 TRP A O 1
ATOM 631 N N . VAL A 1 81 ? 0.461 -7.964 -7.921 1.00 96.12 81 VAL A N 1
ATOM 632 C CA . VAL A 1 81 ? 1.445 -8.524 -6.985 1.00 96.12 81 VAL A CA 1
ATOM 633 C C . VAL A 1 81 ? 2.370 -7.453 -6.404 1.00 96.12 81 VAL A C 1
ATOM 635 O O . VAL A 1 81 ? 2.372 -6.297 -6.845 1.00 96.12 81 VAL A O 1
ATOM 638 N N . THR A 1 82 ? 3.147 -7.828 -5.388 1.00 95.56 82 THR A N 1
ATOM 639 C CA . THR A 1 82 ? 4.218 -6.986 -4.849 1.00 95.56 82 THR A CA 1
ATOM 640 C C . THR A 1 82 ? 5.533 -7.369 -5.522 1.00 95.56 82 THR A C 1
ATOM 642 O O . THR A 1 82 ? 6.189 -8.311 -5.094 1.00 95.56 82 THR A O 1
ATOM 645 N N . ASP A 1 83 ? 5.913 -6.644 -6.575 1.00 94.81 83 ASP A N 1
ATOM 646 C CA . ASP A 1 83 ? 7.169 -6.837 -7.308 1.00 94.81 83 ASP A CA 1
ATOM 647 C C . ASP A 1 83 ? 7.757 -5.504 -7.805 1.00 94.81 83 ASP A C 1
ATOM 649 O O . ASP A 1 83 ? 7.196 -4.430 -7.571 1.00 94.81 83 ASP A O 1
ATOM 653 N N . ILE A 1 84 ? 8.889 -5.550 -8.514 1.00 93.62 84 ILE A N 1
ATOM 654 C CA . ILE A 1 84 ? 9.513 -4.346 -9.082 1.00 93.62 84 ILE A CA 1
ATOM 655 C C . ILE A 1 84 ? 8.590 -3.567 -10.030 1.00 93.62 84 ILE A C 1
ATOM 657 O O . ILE A 1 84 ? 8.636 -2.337 -10.066 1.00 93.62 84 ILE A O 1
ATOM 661 N N . PHE A 1 85 ? 7.751 -4.253 -10.797 1.00 95.12 85 PHE A N 1
ATOM 662 C CA . PHE A 1 85 ? 6.899 -3.620 -11.797 1.00 95.12 85 PHE A CA 1
ATOM 663 C C . PHE A 1 85 ? 5.697 -2.925 -11.162 1.00 95.12 85 PHE A C 1
ATOM 665 O O . PHE A 1 85 ? 5.040 -2.108 -11.812 1.00 95.12 85 PHE A O 1
ATOM 672 N N . ASN A 1 86 ? 5.415 -3.210 -9.890 1.00 96.00 86 ASN A N 1
ATOM 673 C CA . ASN A 1 86 ? 4.337 -2.593 -9.138 1.00 96.00 86 ASN A CA 1
ATOM 674 C C . ASN A 1 86 ? 4.784 -1.776 -7.919 1.00 96.00 86 ASN A C 1
ATOM 676 O O . ASN A 1 86 ? 3.938 -1.232 -7.213 1.00 96.00 86 ASN A O 1
ATOM 680 N N . LEU A 1 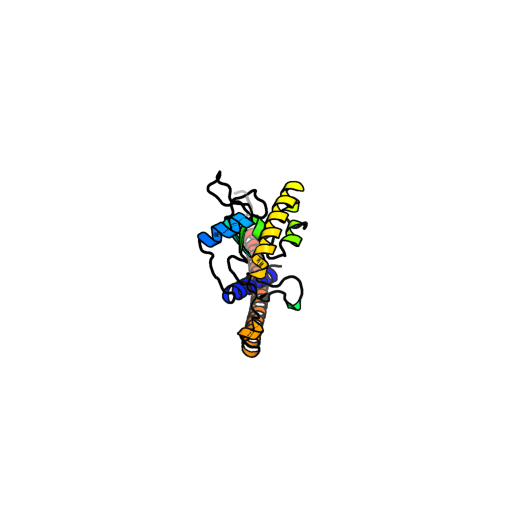87 ? 6.078 -1.652 -7.652 1.00 95.00 87 LEU A N 1
ATOM 681 C CA . LEU A 1 87 ? 6.587 -0.853 -6.542 1.00 95.00 87 LEU A CA 1
ATOM 682 C C . LEU A 1 87 ? 7.190 0.464 -7.061 1.00 95.00 87 LEU A C 1
ATOM 684 O O . LEU A 1 87 ? 7.714 0.526 -8.168 1.00 95.00 87 LEU A O 1
ATOM 688 N N . VAL A 1 88 ? 7.119 1.532 -6.264 1.00 95.00 88 VAL A N 1
ATOM 689 C CA . VAL A 1 88 ? 7.850 2.788 -6.512 1.00 95.00 88 VAL A CA 1
ATOM 690 C C . VAL A 1 88 ? 8.297 3.443 -5.197 1.00 95.00 88 VAL A C 1
ATOM 692 O O . VAL A 1 88 ? 7.566 3.394 -4.206 1.00 95.00 88 VAL A O 1
ATOM 695 N N . PRO A 1 89 ? 9.467 4.104 -5.143 1.00 94.31 89 PRO A N 1
ATOM 696 C CA . PRO A 1 89 ? 9.955 4.747 -3.926 1.00 94.31 89 PRO A CA 1
ATOM 697 C C . PRO A 1 89 ? 9.169 6.017 -3.582 1.00 94.31 89 PRO A C 1
ATOM 699 O O . PRO A 1 89 ? 9.029 6.936 -4.392 1.00 94.31 89 PRO A O 1
ATOM 702 N N . CYS A 1 90 ? 8.694 6.117 -2.341 1.00 95.94 90 CYS A N 1
ATOM 703 C CA . CYS A 1 90 ? 7.917 7.263 -1.878 1.00 95.94 90 CYS A CA 1
ATOM 704 C C . CYS A 1 90 ? 8.164 7.604 -0.399 1.00 95.94 90 CYS A C 1
ATOM 706 O O . CYS A 1 90 ? 8.719 6.818 0.368 1.00 95.94 90 CYS A O 1
ATOM 708 N N . CYS A 1 91 ? 7.746 8.800 0.022 1.00 96.50 91 CYS A N 1
ATOM 709 C CA . CYS A 1 91 ? 7.743 9.176 1.435 1.00 96.50 91 CYS A CA 1
ATOM 710 C C . CYS A 1 91 ? 6.462 8.715 2.157 1.00 96.50 91 CYS A C 1
ATOM 712 O O . CYS A 1 91 ? 5.419 8.482 1.532 1.00 96.50 91 CYS A O 1
ATOM 714 N N . GLY A 1 92 ? 6.531 8.649 3.493 1.00 96.75 92 GLY A N 1
ATOM 715 C CA . GLY A 1 92 ? 5.410 8.382 4.411 1.00 96.75 92 GLY A CA 1
ATOM 716 C C . GLY A 1 92 ? 4.117 9.124 4.062 1.00 96.75 92 GLY A C 1
ATOM 717 O O . GLY A 1 92 ? 3.045 8.527 3.911 1.00 96.75 92 GLY A O 1
ATOM 718 N N . THR A 1 93 ? 4.244 10.439 3.887 1.00 96.56 93 THR A N 1
ATOM 719 C CA . THR A 1 93 ? 3.125 11.362 3.668 1.00 96.56 93 THR A CA 1
ATOM 720 C C . THR A 1 93 ? 2.426 11.130 2.332 1.00 96.56 93 THR A C 1
ATOM 722 O O . THR A 1 93 ? 1.197 11.086 2.287 1.00 96.56 93 THR A O 1
ATOM 725 N N . CYS A 1 94 ? 3.189 10.947 1.248 1.00 97.25 94 CYS A N 1
ATOM 726 C CA . CYS A 1 94 ? 2.624 10.722 -0.084 1.00 97.25 94 CYS A CA 1
ATOM 727 C C . CYS A 1 94 ? 1.899 9.376 -0.169 1.00 97.25 94 CYS A C 1
ATOM 729 O O . CYS A 1 94 ? 0.762 9.340 -0.624 1.00 97.25 94 CYS A O 1
ATOM 731 N N . ASN A 1 95 ? 2.505 8.293 0.331 1.00 96.62 95 ASN A N 1
ATOM 732 C CA . ASN A 1 95 ? 1.867 6.970 0.353 1.00 96.62 95 ASN A CA 1
ATOM 733 C C . ASN A 1 95 ? 0.535 6.993 1.120 1.00 96.62 95 ASN A C 1
ATOM 735 O O . ASN A 1 95 ? -0.500 6.530 0.640 1.00 96.62 95 ASN A O 1
ATOM 739 N N . SER A 1 96 ? 0.549 7.616 2.303 1.00 94.31 96 SER A N 1
ATOM 740 C CA . SER A 1 96 ? -0.641 7.744 3.145 1.00 94.31 96 SER A CA 1
ATOM 741 C C . SER A 1 96 ? -1.728 8.592 2.481 1.00 94.31 96 SER A C 1
ATOM 743 O O . SER A 1 96 ? -2.904 8.259 2.592 1.00 94.31 96 SER A O 1
ATOM 745 N N . SER A 1 97 ? -1.351 9.663 1.772 1.00 96.06 97 SER A N 1
ATOM 746 C CA . SER A 1 97 ? -2.285 10.511 1.018 1.00 96.06 97 SER A CA 1
ATOM 747 C C . SER A 1 97 ? -2.874 9.791 -0.199 1.00 96.06 97 SER A C 1
ATOM 749 O O . SER A 1 97 ? -4.086 9.852 -0.416 1.00 96.06 97 SER A O 1
ATOM 751 N N . LYS A 1 98 ? -2.045 9.066 -0.966 1.00 95.31 98 LYS A N 1
ATOM 752 C CA . LYS A 1 98 ? -2.488 8.259 -2.113 1.00 95.31 98 LYS A CA 1
ATOM 753 C C . LYS A 1 98 ? -3.502 7.224 -1.669 1.00 95.31 98 LYS A C 1
ATOM 755 O O . LYS A 1 98 ? -4.521 7.041 -2.333 1.00 95.31 98 LYS A O 1
ATOM 760 N N . ALA A 1 99 ? -3.239 6.568 -0.536 1.00 90.62 99 ALA A N 1
ATOM 761 C CA . ALA A 1 99 ? -4.127 5.585 0.067 1.00 90.62 99 ALA A CA 1
ATOM 762 C C . ALA A 1 99 ? -4.624 4.561 -0.968 1.00 90.62 99 ALA A C 1
ATOM 764 O O . ALA A 1 99 ? -5.814 4.260 -1.022 1.00 90.62 99 ALA A O 1
ATOM 765 N N . GLY A 1 100 ? -3.739 4.042 -1.823 1.00 90.12 100 GLY A N 1
ATOM 766 C CA . GLY A 1 100 ? -4.083 3.054 -2.851 1.00 90.12 100 GLY A CA 1
ATOM 767 C C . GLY A 1 100 ? -4.984 3.551 -3.990 1.00 90.12 100 GLY A C 1
ATOM 768 O O . GLY A 1 100 ? -5.481 2.728 -4.746 1.00 90.12 100 GLY A O 1
ATOM 769 N N . GLN A 1 101 ? -5.225 4.854 -4.135 1.00 92.56 101 GLN A N 1
ATOM 770 C CA . GLN A 1 101 ? -5.875 5.392 -5.332 1.00 92.56 101 GLN A CA 1
ATOM 771 C C . GLN A 1 101 ? -4.980 5.221 -6.565 1.00 92.56 101 GLN A C 1
ATOM 773 O O . GLN A 1 101 ? -3.758 5.097 -6.446 1.00 92.56 101 GLN A O 1
ATOM 778 N N . ASN A 1 102 ? -5.585 5.269 -7.755 1.00 94.38 102 ASN A N 1
ATOM 779 C CA . ASN A 1 102 ? -4.826 5.398 -8.995 1.00 94.38 102 ASN A CA 1
ATOM 780 C C . ASN A 1 102 ? -3.941 6.655 -8.922 1.00 94.38 102 ASN A C 1
ATOM 782 O O . ASN A 1 102 ? -4.421 7.734 -8.568 1.00 94.38 102 ASN A O 1
ATOM 786 N N . TRP A 1 103 ? -2.655 6.508 -9.243 1.00 96.50 103 TRP A N 1
ATOM 787 C CA . TRP A 1 103 ? -1.667 7.574 -9.080 1.00 96.50 103 TRP A CA 1
ATOM 788 C C . TRP A 1 103 ? -2.034 8.831 -9.885 1.00 96.50 103 TRP A C 1
ATOM 790 O O . TRP A 1 103 ? -1.939 9.931 -9.351 1.00 96.50 103 TRP A O 1
ATOM 800 N N . ARG A 1 104 ? -2.522 8.686 -11.126 1.00 96.69 104 ARG A N 1
ATOM 801 C CA . ARG A 1 104 ? -2.845 9.803 -12.028 1.00 96.69 104 ARG A CA 1
ATOM 802 C C . ARG A 1 104 ? -4.062 10.581 -11.524 1.00 96.69 104 ARG A C 1
ATOM 804 O O . ARG A 1 104 ? -4.050 11.811 -11.530 1.00 96.69 104 ARG A O 1
ATOM 811 N N . VAL A 1 105 ? -5.079 9.868 -11.032 1.00 95.94 105 VAL A N 1
ATOM 812 C CA . VAL A 1 105 ? -6.267 10.469 -10.399 1.00 95.94 105 VAL A CA 1
ATOM 813 C C . VAL A 1 105 ? -5.882 11.192 -9.111 1.00 95.94 105 VAL A C 1
ATOM 815 O O . VAL A 1 105 ? -6.238 12.352 -8.922 1.00 95.94 105 VAL A O 1
ATOM 818 N N . TRP A 1 106 ? -5.120 10.536 -8.234 1.00 97.06 106 TRP A N 1
ATOM 819 C CA . TRP A 1 106 ? -4.728 11.114 -6.949 1.00 97.06 106 TRP A CA 1
ATOM 820 C C . TRP A 1 106 ? -3.818 12.333 -7.109 1.00 97.06 106 TRP A C 1
ATOM 822 O O . TRP A 1 106 ? -4.057 13.353 -6.463 1.00 97.06 106 TRP A O 1
ATOM 832 N N . MET A 1 107 ? -2.810 12.261 -7.983 1.00 97.62 107 MET A N 1
ATOM 833 C CA . MET A 1 107 ? -1.864 13.359 -8.186 1.00 97.62 107 MET A CA 1
ATOM 834 C C . MET A 1 107 ? -2.533 14.624 -8.716 1.00 97.62 107 MET A C 1
ATOM 836 O O . MET A 1 107 ? -2.137 15.706 -8.297 1.00 97.62 107 MET A O 1
ATOM 840 N N . ASN A 1 108 ? -3.562 14.488 -9.560 1.00 97.06 108 ASN A N 1
ATOM 841 C CA . ASN A 1 108 ? -4.385 15.600 -10.053 1.00 97.06 108 ASN A CA 1
ATOM 842 C C . ASN A 1 108 ? -5.549 15.978 -9.121 1.00 97.06 108 ASN A C 1
ATOM 844 O O . ASN A 1 108 ? -6.240 16.974 -9.352 1.00 97.06 108 ASN A O 1
ATOM 848 N N . GLY A 1 109 ? -5.807 15.183 -8.087 1.00 95.25 109 GLY A N 1
ATOM 849 C CA . GLY A 1 109 ? -6.923 15.375 -7.174 1.00 95.25 109 GLY A CA 1
ATOM 850 C C . GLY A 1 109 ? -6.659 16.428 -6.096 1.00 95.25 109 GLY A C 1
ATOM 851 O O . GLY A 1 109 ? -5.550 16.937 -5.925 1.00 95.25 109 GLY A O 1
ATOM 852 N N . ASN A 1 110 ? -7.698 16.698 -5.305 1.00 95.06 110 ASN A N 1
ATOM 853 C CA . ASN A 1 110 ? -7.673 17.654 -4.189 1.00 95.06 110 ASN A CA 1
ATOM 854 C C . ASN A 1 110 ? -7.429 16.982 -2.827 1.00 95.06 110 ASN A C 1
ATOM 856 O O . ASN A 1 110 ? -7.725 17.559 -1.783 1.00 95.06 110 ASN A O 1
ATOM 860 N N . ALA A 1 111 ? -6.937 15.739 -2.815 1.00 94.00 111 ALA A N 1
ATOM 861 C CA . ALA A 1 111 ? -6.615 15.061 -1.566 1.00 94.00 111 ALA A CA 1
ATOM 862 C C . ALA A 1 111 ? -5.552 15.859 -0.796 1.00 94.00 111 ALA A C 1
ATOM 864 O O . ALA A 1 111 ? -4.598 16.374 -1.380 1.00 94.00 111 ALA A O 1
ATOM 865 N N . LYS A 1 112 ? -5.692 15.935 0.532 1.00 93.62 112 LYS A N 1
ATOM 866 C CA . LYS A 1 112 ? -4.689 16.585 1.382 1.00 93.62 112 LYS A CA 1
ATOM 867 C C . LYS A 1 112 ? -3.318 15.953 1.122 1.00 93.62 112 LYS A C 1
ATOM 869 O O . LYS A 1 112 ? -3.187 14.729 1.178 1.00 93.62 112 LYS A O 1
ATOM 874 N N . ASN A 1 113 ? -2.308 16.783 0.873 1.00 93.75 113 ASN A N 1
ATOM 875 C CA . ASN A 1 113 ? -0.944 16.373 0.521 1.00 93.75 113 ASN A CA 1
ATOM 876 C C . ASN A 1 113 ? -0.810 15.629 -0.827 1.00 93.75 113 ASN A C 1
ATOM 878 O O . ASN A 1 113 ? 0.194 14.945 -1.032 1.00 93.75 113 ASN A O 1
ATOM 882 N N . SER A 1 114 ? -1.783 15.733 -1.743 1.00 96.12 114 SER A N 1
ATOM 883 C CA . SER A 1 114 ? -1.558 15.299 -3.126 1.00 96.12 114 SER A CA 1
ATOM 884 C C . SER A 1 114 ? -0.512 16.201 -3.798 1.00 96.12 114 SER A C 1
ATOM 886 O O . SER A 1 114 ? -0.411 17.384 -3.461 1.00 96.12 114 SER A O 1
ATOM 888 N N . PRO A 1 115 ? 0.258 15.696 -4.774 1.00 96.88 115 PRO A N 1
ATOM 889 C CA . PRO A 1 115 ? 1.221 16.507 -5.515 1.00 96.88 115 PRO A CA 1
ATOM 890 C C . PRO A 1 115 ? 0.652 17.792 -6.129 1.00 96.88 115 PRO A C 1
ATOM 892 O O . PRO A 1 115 ? 1.342 18.806 -6.090 1.00 96.88 115 PRO A O 1
ATOM 895 N N . ARG A 1 116 ? -0.607 17.815 -6.589 1.00 97.00 116 ARG A N 1
ATOM 896 C CA . ARG A 1 116 ? -1.269 19.054 -7.042 1.00 97.00 116 ARG A CA 1
ATOM 897 C C . ARG A 1 116 ? -1.367 20.136 -5.966 1.00 97.00 116 ARG A C 1
ATOM 899 O O . ARG A 1 116 ? -1.333 21.311 -6.302 1.00 97.00 116 ARG A O 1
ATOM 906 N N . GLN A 1 117 ? -1.486 19.762 -4.694 1.00 95.50 117 GLN A N 1
ATOM 907 C CA . GLN A 1 117 ? -1.522 20.714 -3.577 1.00 95.50 117 GLN A CA 1
ATOM 908 C C . GLN A 1 117 ? -0.116 21.163 -3.138 1.00 95.50 117 GLN A C 1
ATOM 910 O O . GLN A 1 117 ? 0.012 22.158 -2.434 1.00 95.50 117 GLN A O 1
ATOM 915 N N . LEU A 1 118 ? 0.934 20.417 -3.504 1.00 93.94 118 LEU A N 1
ATOM 916 C CA . LEU A 1 118 ? 2.297 20.604 -2.988 1.00 93.94 118 LEU A CA 1
ATOM 917 C C . LEU A 1 118 ? 3.282 21.185 -4.011 1.00 93.94 118 LEU A C 1
ATOM 919 O O . LEU A 1 118 ? 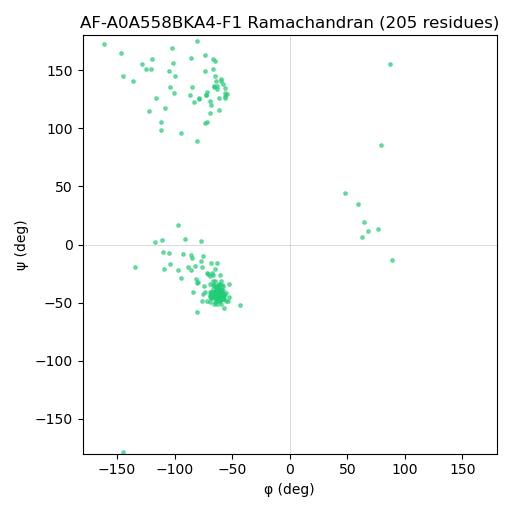4.341 21.682 -3.624 1.00 93.94 118 LEU A O 1
ATOM 923 N N . LEU A 1 119 ? 2.988 21.058 -5.305 1.00 96.12 119 LEU A N 1
ATOM 924 C CA . LEU A 1 119 ? 3.909 21.364 -6.397 1.00 96.12 119 LEU A CA 1
ATOM 925 C C . LEU A 1 119 ? 3.347 22.444 -7.321 1.00 96.12 119 LEU A C 1
ATOM 927 O O . LEU A 1 119 ? 2.141 22.534 -7.532 1.00 96.12 119 LEU A O 1
ATOM 931 N N . SER A 1 120 ? 4.245 23.212 -7.943 1.00 96.81 120 SER A N 1
ATOM 932 C CA . SER A 1 120 ? 3.886 24.025 -9.107 1.00 96.81 120 SER A CA 1
ATOM 933 C C . SER A 1 120 ? 3.481 23.135 -10.287 1.00 96.81 120 SER A C 1
ATOM 935 O O . SER A 1 120 ? 3.897 21.973 -10.361 1.00 96.81 120 SER A O 1
ATOM 937 N N . ALA A 1 121 ? 2.722 23.691 -11.236 1.00 96.50 121 ALA A N 1
ATOM 938 C CA . ALA A 1 121 ? 2.253 22.973 -12.424 1.00 96.50 121 ALA A CA 1
ATOM 939 C C . ALA A 1 121 ? 3.400 22.284 -13.187 1.00 96.50 121 ALA A C 1
ATOM 941 O O . ALA A 1 121 ? 3.311 21.094 -13.480 1.00 96.50 121 ALA A O 1
ATOM 942 N N . ASP A 1 122 ? 4.522 22.976 -13.397 1.00 96.62 122 ASP A N 1
ATOM 943 C CA . ASP A 1 122 ? 5.682 22.412 -14.100 1.00 96.62 122 ASP A CA 1
ATOM 944 C C . ASP A 1 122 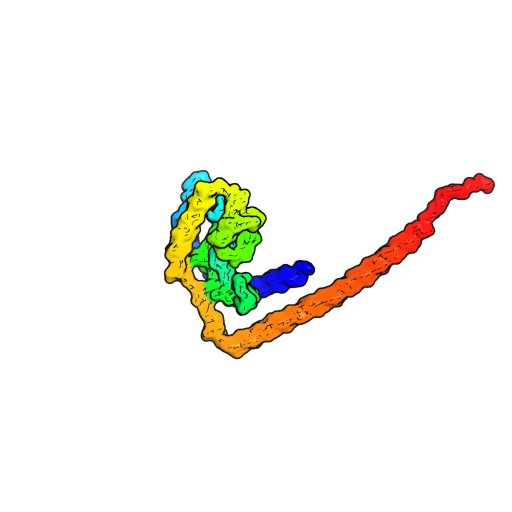? 6.322 21.243 -13.348 1.00 96.62 122 ASP A C 1
ATOM 946 O O . ASP A 1 122 ? 6.707 20.232 -13.941 1.00 96.62 122 ASP A O 1
ATOM 950 N N . LYS A 1 123 ? 6.451 21.362 -12.019 1.00 95.38 123 LYS A N 1
ATOM 951 C CA . LYS A 1 123 ? 7.010 20.291 -11.184 1.00 95.38 123 LYS A CA 1
ATOM 952 C C . LYS A 1 123 ? 6.079 19.082 -11.180 1.00 95.38 123 LYS A C 1
ATOM 954 O O . LYS A 1 123 ? 6.563 17.959 -11.302 1.00 95.38 123 LYS A O 1
ATOM 959 N N . LEU A 1 124 ? 4.768 19.306 -11.085 1.00 96.94 124 LEU A N 1
ATOM 960 C CA . LEU A 1 124 ? 3.761 18.253 -11.179 1.00 96.94 124 LEU A CA 1
ATOM 961 C C . LEU A 1 124 ? 3.837 17.536 -12.533 1.00 96.94 124 LEU A C 1
ATOM 963 O O . LEU A 1 124 ? 3.969 16.313 -12.559 1.00 96.94 124 LEU A O 1
ATOM 967 N N . ALA A 1 125 ? 3.836 18.286 -13.637 1.00 96.81 125 ALA A N 1
ATOM 968 C CA . ALA A 1 125 ? 3.893 17.741 -14.991 1.00 96.81 125 ALA A CA 1
ATOM 969 C C . ALA A 1 125 ? 5.146 16.879 -15.212 1.00 96.81 125 ALA A C 1
ATOM 971 O O . ALA A 1 125 ? 5.039 15.746 -15.682 1.00 96.81 125 ALA A O 1
ATOM 972 N N . LYS A 1 126 ? 6.326 17.353 -14.783 1.00 94.69 126 LYS A N 1
ATOM 973 C CA . LYS A 1 126 ? 7.580 16.579 -14.860 1.00 94.69 126 LYS A CA 1
ATOM 974 C C . LYS A 1 126 ? 7.498 15.253 -14.099 1.00 94.69 126 LYS A C 1
ATOM 976 O O . LYS A 1 126 ? 7.946 14.225 -14.605 1.00 94.69 126 LYS A O 1
ATOM 981 N N . ARG A 1 127 ? 6.919 15.252 -12.893 1.00 95.06 127 ARG A N 1
ATOM 982 C CA . ARG A 1 127 ? 6.756 14.029 -12.085 1.00 95.06 127 ARG A CA 1
ATOM 983 C C . ARG A 1 127 ? 5.755 13.066 -12.711 1.00 95.06 127 ARG A C 1
ATOM 985 O O . ARG A 1 127 ? 6.021 11.871 -12.780 1.00 95.06 127 ARG A O 1
ATOM 992 N N . MET A 1 128 ? 4.640 13.581 -13.215 1.00 97.00 128 MET A N 1
ATOM 993 C CA . MET A 1 128 ? 3.648 12.765 -13.906 1.00 97.00 128 MET A CA 1
ATOM 994 C C . MET A 1 128 ? 4.201 12.130 -15.183 1.00 97.00 128 MET A C 1
ATOM 996 O O . MET A 1 128 ? 3.932 10.959 -15.427 1.00 97.00 128 MET A O 1
ATOM 1000 N N . ALA A 1 129 ? 5.007 12.857 -15.960 1.00 95.88 129 ALA A N 1
ATOM 1001 C CA . ALA A 1 129 ? 5.678 12.307 -17.135 1.00 95.88 129 ALA A CA 1
ATOM 1002 C C . ALA A 1 129 ? 6.634 11.162 -16.757 1.00 95.88 129 ALA A C 1
ATOM 1004 O O . ALA A 1 129 ? 6.642 10.121 -17.407 1.00 95.88 129 ALA A O 1
ATOM 1005 N N . ALA A 1 130 ? 7.394 11.306 -15.667 1.00 94.38 130 ALA A N 1
ATOM 1006 C CA . ALA A 1 130 ? 8.261 10.236 -15.178 1.00 94.38 130 ALA A CA 1
ATOM 1007 C C . ALA A 1 130 ? 7.479 8.972 -14.775 1.00 94.38 130 ALA A C 1
ATOM 1009 O O . ALA A 1 130 ? 7.882 7.864 -15.127 1.00 94.38 130 ALA A O 1
ATOM 1010 N N . LEU A 1 131 ? 6.347 9.137 -14.084 1.00 96.81 131 LEU A N 1
ATOM 1011 C CA . LEU A 1 131 ? 5.473 8.024 -13.702 1.00 96.81 131 LEU A CA 1
ATOM 1012 C C . LEU A 1 131 ? 4.764 7.391 -14.899 1.00 96.81 131 LEU A C 1
ATOM 1014 O O . LEU A 1 131 ? 4.584 6.180 -14.902 1.00 96.81 131 LEU A O 1
ATOM 1018 N N . ALA A 1 132 ? 4.412 8.171 -15.923 1.00 96.81 132 ALA A N 1
ATOM 1019 C CA . ALA A 1 132 ? 3.855 7.642 -17.165 1.00 96.81 132 ALA A CA 1
ATOM 1020 C C . ALA A 1 132 ? 4.864 6.740 -17.893 1.00 96.81 132 ALA A C 1
ATOM 1022 O O . ALA A 1 132 ? 4.519 5.622 -18.251 1.00 96.81 132 ALA A O 1
ATOM 1023 N N . ARG A 1 133 ? 6.136 7.151 -18.001 1.00 95.06 133 ARG A N 1
ATOM 1024 C CA . ARG A 1 133 ? 7.195 6.296 -18.577 1.00 95.06 133 ARG A CA 1
ATOM 1025 C C . ARG A 1 133 ? 7.404 5.009 -17.781 1.00 95.06 133 ARG A C 1
ATOM 1027 O O . ARG A 1 133 ? 7.645 3.955 -18.360 1.00 95.06 133 ARG A O 1
ATOM 1034 N N . PHE A 1 134 ? 7.335 5.084 -16.450 1.00 95.12 134 PHE A N 1
ATOM 1035 C CA . PHE A 1 134 ? 7.386 3.887 -15.611 1.00 95.12 134 PHE A CA 1
ATOM 1036 C C . PHE A 1 134 ? 6.161 2.995 -15.823 1.00 95.12 134 PHE A C 1
ATOM 1038 O O . PHE A 1 134 ? 6.307 1.780 -15.904 1.00 95.12 134 PHE A O 1
ATOM 1045 N N . GLU A 1 135 ? 4.963 3.571 -15.919 1.00 96.31 135 GLU A N 1
ATOM 1046 C CA . GLU A 1 135 ? 3.727 2.845 -16.215 1.00 96.31 135 GLU A CA 1
ATOM 1047 C C . GLU A 1 135 ? 3.826 2.127 -17.565 1.00 96.31 135 GLU A C 1
ATOM 1049 O O . GLU A 1 135 ? 3.548 0.934 -17.625 1.00 96.31 135 GLU A O 1
ATOM 1054 N N . GLU A 1 136 ? 4.292 2.803 -18.613 1.00 95.75 136 GLU A N 1
ATOM 1055 C CA . GLU A 1 136 ? 4.512 2.230 -19.947 1.00 95.75 136 GLU A CA 1
ATOM 1056 C C . GLU A 1 136 ? 5.522 1.079 -19.922 1.00 95.75 136 GLU A C 1
ATOM 1058 O O . GLU A 1 136 ? 5.239 0.004 -20.444 1.00 95.75 136 GLU A O 1
ATOM 1063 N N . TRP A 1 137 ? 6.669 1.269 -19.263 1.00 93.94 137 TRP A N 1
ATOM 1064 C CA . TRP A 1 137 ? 7.699 0.235 -19.134 1.00 93.94 137 TRP A CA 1
ATOM 1065 C C . TRP A 1 137 ? 7.233 -0.972 -18.310 1.00 93.94 137 TRP A C 1
ATOM 1067 O O . TRP A 1 137 ? 7.482 -2.119 -18.676 1.00 93.94 137 TRP A O 1
ATOM 1077 N N . SER A 1 138 ? 6.563 -0.723 -17.185 1.00 94.19 138 SER A N 1
ATOM 1078 C CA . SER A 1 138 ? 6.195 -1.773 -16.235 1.00 94.19 138 SER A CA 1
ATOM 1079 C C . SER A 1 138 ? 4.945 -2.541 -16.642 1.00 94.19 138 SER A C 1
ATOM 1081 O O . SER A 1 138 ? 4.830 -3.706 -16.296 1.00 94.19 138 SER A O 1
ATOM 1083 N N . THR A 1 139 ? 3.995 -1.932 -17.357 1.00 94.69 139 THR A N 1
ATOM 1084 C CA . THR A 1 139 ? 2.707 -2.569 -17.692 1.00 94.69 139 THR A CA 1
ATOM 1085 C C . THR A 1 139 ? 2.823 -3.898 -18.444 1.00 94.69 139 THR A C 1
ATOM 1087 O O . THR A 1 139 ? 2.155 -4.832 -18.010 1.00 94.69 139 THR A O 1
ATOM 1090 N N . PRO A 1 140 ? 3.649 -4.053 -19.499 1.00 94.44 140 PRO A N 1
ATOM 1091 C CA . PRO A 1 140 ? 3.784 -5.345 -20.178 1.00 94.44 140 PRO A CA 1
ATOM 1092 C C . PRO A 1 140 ? 4.474 -6.421 -19.323 1.00 94.44 140 PRO A C 1
ATOM 1094 O O . PRO A 1 140 ? 4.393 -7.599 -19.653 1.00 94.44 140 PRO A O 1
ATOM 1097 N N . LEU A 1 141 ? 5.156 -6.026 -18.245 1.00 91.75 141 LEU A N 1
ATOM 1098 C CA . LEU A 1 141 ? 5.908 -6.914 -17.353 1.00 91.75 141 LEU A CA 1
ATOM 1099 C C . LEU A 1 141 ? 5.182 -7.170 -16.023 1.00 91.75 141 LEU A C 1
ATOM 1101 O O . LEU A 1 141 ? 5.529 -8.090 -15.286 1.00 91.75 141 LEU A O 1
ATOM 1105 N N . ALA A 1 142 ? 4.190 -6.343 -15.695 1.00 91.69 142 ALA A N 1
ATOM 1106 C CA . ALA A 1 142 ? 3.481 -6.397 -14.433 1.00 91.69 142 ALA A CA 1
ATOM 1107 C C . ALA A 1 142 ? 2.563 -7.618 -14.390 1.00 91.69 142 ALA A C 1
ATOM 1109 O O . ALA A 1 142 ? 1.722 -7.823 -15.266 1.00 91.69 142 ALA A O 1
ATOM 1110 N N . THR A 1 143 ? 2.680 -8.395 -13.318 1.00 93.56 143 THR A N 1
A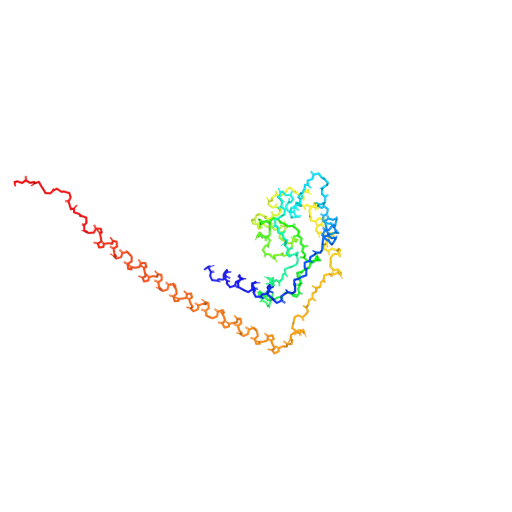TOM 1111 C CA . THR A 1 143 ? 1.863 -9.594 -13.138 1.00 93.56 143 THR A CA 1
ATOM 1112 C C . THR A 1 143 ? 0.535 -9.246 -12.476 1.00 93.56 143 THR A C 1
ATOM 1114 O O . THR A 1 143 ? 0.493 -8.616 -11.414 1.00 93.56 143 THR A O 1
ATOM 1117 N N . ARG A 1 144 ? -0.560 -9.702 -13.092 1.00 95.06 144 ARG A N 1
ATOM 1118 C CA . ARG A 1 144 ? -1.898 -9.689 -12.502 1.00 95.06 144 ARG A CA 1
ATOM 1119 C C . ARG A 1 144 ? -2.452 -11.107 -12.474 1.00 95.06 144 ARG A C 1
ATOM 1121 O O . ARG A 1 144 ? -2.679 -11.703 -13.520 1.00 95.06 144 ARG A O 1
ATOM 1128 N N . LEU A 1 145 ? -2.654 -11.625 -11.273 1.00 94.62 145 LEU A N 1
ATOM 1129 C CA . LEU A 1 145 ? -3.168 -12.963 -11.032 1.00 94.62 145 LEU A CA 1
ATOM 1130 C C . LEU A 1 145 ? -4.695 -12.968 -11.067 1.00 94.62 145 LEU A C 1
ATOM 1132 O O . LEU A 1 145 ? -5.339 -12.119 -10.442 1.00 94.62 145 LEU A O 1
ATOM 1136 N N . ASP A 1 146 ? -5.268 -13.959 -11.742 1.00 94.19 146 ASP A N 1
ATOM 1137 C CA . ASP A 1 146 ? -6.664 -14.328 -11.540 1.00 94.19 146 ASP A CA 1
ATOM 1138 C C . ASP A 1 146 ? -6.750 -15.208 -10.290 1.00 94.19 146 ASP A C 1
ATOM 1140 O O . ASP A 1 146 ? -6.589 -16.426 -10.341 1.00 94.19 146 ASP A O 1
ATOM 1144 N N . VAL A 1 147 ? -6.921 -14.556 -9.138 1.00 92.06 147 VAL A N 1
ATOM 1145 C CA . VAL A 1 147 ? -6.924 -15.227 -7.831 1.00 92.06 147 VAL A CA 1
ATOM 1146 C C . VAL A 1 147 ? -7.991 -16.317 -7.786 1.00 92.06 147 VAL A C 1
ATOM 1148 O O . VAL A 1 147 ? -7.699 -17.411 -7.318 1.00 92.06 147 VAL A O 1
ATOM 1151 N N . LEU A 1 148 ? -9.190 -16.047 -8.316 1.00 92.00 148 LEU A N 1
ATOM 1152 C CA . LEU A 1 148 ? -10.302 -16.995 -8.303 1.00 92.00 148 LEU A CA 1
ATOM 1153 C C . LEU A 1 148 ? -9.995 -18.223 -9.163 1.00 92.00 148 LEU A C 1
ATOM 1155 O O . LEU A 1 148 ? -10.243 -19.344 -8.728 1.00 92.00 148 LEU A O 1
ATOM 1159 N N . ALA A 1 149 ? -9.425 -18.025 -10.354 1.00 96.19 149 ALA A N 1
ATOM 1160 C CA . ALA A 1 149 ? -9.025 -19.139 -11.210 1.00 96.19 149 ALA A CA 1
ATOM 1161 C C . ALA A 1 149 ? -7.896 -19.986 -10.595 1.00 96.19 149 ALA A C 1
ATOM 1163 O O . ALA A 1 149 ? -7.847 -21.189 -10.831 1.00 96.19 149 ALA A O 1
ATOM 1164 N N . ILE A 1 150 ? -7.000 -19.375 -9.811 1.00 96.06 150 ILE A N 1
ATOM 1165 C CA . ILE A 1 150 ? -5.869 -20.066 -9.172 1.00 96.06 150 ILE A CA 1
ATOM 1166 C C . ILE A 1 150 ? -6.311 -20.884 -7.957 1.00 96.06 150 ILE A C 1
ATOM 1168 O O . ILE A 1 150 ? -5.903 -22.034 -7.824 1.00 96.06 150 ILE A O 1
ATOM 1172 N N . VAL A 1 151 ? -7.099 -20.294 -7.053 1.00 94.62 151 VAL A N 1
ATOM 1173 C CA . VAL A 1 151 ? -7.488 -20.958 -5.792 1.00 94.62 151 VAL A CA 1
ATOM 1174 C C . VAL A 1 151 ? -8.725 -21.841 -5.950 1.00 94.62 151 VAL A C 1
ATOM 1176 O O . VAL A 1 151 ? -8.923 -22.771 -5.177 1.00 94.62 151 VAL A O 1
ATOM 1179 N N . GLY A 1 152 ? -9.540 -21.574 -6.971 1.00 97.06 152 GLY A N 1
ATOM 1180 C CA . GLY A 1 152 ? -10.809 -22.247 -7.203 1.00 97.06 152 GLY A CA 1
ATOM 1181 C C . GLY A 1 152 ? -11.982 -21.594 -6.455 1.00 97.06 152 GLY A C 1
ATOM 1182 O O . GLY A 1 152 ? -11.799 -20.922 -5.437 1.00 97.06 152 GLY A O 1
ATOM 1183 N N . PRO A 1 153 ? -13.216 -21.772 -6.959 1.00 95.69 153 PRO A N 1
ATOM 1184 C CA . PRO A 1 153 ? -14.399 -21.108 -6.417 1.00 95.69 153 PRO A CA 1
ATOM 1185 C C . PRO A 1 153 ? -14.760 -21.555 -4.998 1.00 95.69 153 PRO A C 1
ATOM 1187 O O . PRO A 1 153 ? -15.210 -20.723 -4.214 1.00 95.69 153 PRO A O 1
ATOM 1190 N N . ASP A 1 154 ? -14.538 -22.825 -4.656 1.00 97.69 154 ASP A N 1
ATOM 1191 C CA . ASP A 1 154 ? -14.928 -23.380 -3.355 1.00 97.69 154 ASP A CA 1
ATOM 1192 C C . ASP A 1 154 ? -14.041 -22.847 -2.222 1.00 97.69 154 ASP A C 1
ATOM 1194 O O . ASP A 1 154 ? -14.548 -22.337 -1.223 1.00 97.69 154 ASP A O 1
ATOM 1198 N N . GLU A 1 155 ? -12.718 -22.879 -2.413 1.00 96.38 155 GLU A N 1
ATOM 1199 C CA . GLU A 1 155 ? -11.746 -22.320 -1.464 1.00 96.38 155 GLU A CA 1
ATOM 1200 C C . GLU A 1 155 ? -11.946 -20.807 -1.305 1.00 96.38 155 GLU A C 1
ATOM 1202 O O . GLU A 1 155 ? -11.951 -20.275 -0.194 1.00 96.38 155 GLU A O 1
ATOM 1207 N N . TRP A 1 156 ? -12.187 -20.101 -2.417 1.00 94.19 156 TRP A N 1
ATOM 1208 C CA . TRP A 1 156 ? -12.478 -18.671 -2.377 1.00 94.19 156 TRP A CA 1
ATOM 1209 C C . TRP A 1 156 ? -13.758 -18.364 -1.592 1.00 94.19 156 TRP A C 1
ATOM 1211 O O . TRP A 1 156 ? -13.770 -17.452 -0.764 1.00 94.19 156 TRP A O 1
ATOM 1221 N N . ALA A 1 157 ? -14.830 -19.128 -1.814 1.00 94.94 157 ALA A N 1
ATOM 1222 C CA . ALA A 1 157 ? -16.088 -18.957 -1.095 1.00 94.94 157 ALA A CA 1
ATOM 1223 C C . ALA A 1 157 ? -15.934 -19.238 0.409 1.00 94.94 157 ALA A C 1
ATOM 1225 O O . ALA A 1 157 ? -16.484 -18.491 1.224 1.00 94.94 157 ALA A O 1
ATOM 1226 N N . ALA A 1 158 ? -15.162 -20.264 0.783 1.00 96.50 158 ALA A N 1
ATOM 1227 C CA . ALA A 1 158 ? -14.842 -20.558 2.178 1.00 96.50 158 ALA A CA 1
ATOM 1228 C C . ALA A 1 158 ? -14.097 -19.384 2.836 1.00 96.50 158 ALA A C 1
ATOM 1230 O O . ALA A 1 158 ? -14.530 -18.877 3.873 1.00 96.50 158 ALA A O 1
ATOM 1231 N N . TYR A 1 159 ? -13.056 -18.871 2.177 1.00 93.38 159 TYR A N 1
ATOM 1232 C CA . TYR A 1 159 ? -12.308 -17.703 2.638 1.00 93.38 159 TYR A CA 1
ATOM 1233 C C . TYR A 1 159 ? -13.193 -16.450 2.789 1.00 93.38 159 TYR A C 1
ATOM 1235 O O . TYR A 1 159 ? -13.116 -15.734 3.793 1.00 93.38 159 TYR A O 1
ATOM 1243 N N . GLU A 1 160 ? -14.084 -16.174 1.830 1.00 91.06 160 GLU A N 1
ATOM 1244 C CA . GLU A 1 160 ? -15.018 -15.045 1.931 1.00 91.06 160 GLU A CA 1
ATOM 1245 C C . GLU A 1 160 ? -16.006 -15.204 3.097 1.00 91.06 160 GLU A C 1
ATOM 1247 O O . GLU A 1 160 ? -16.321 -14.216 3.773 1.00 91.06 160 GLU A O 1
ATOM 1252 N N . ALA A 1 161 ? -16.463 -16.428 3.374 1.00 94.75 161 ALA A N 1
ATOM 1253 C CA . ALA A 1 161 ? -17.342 -16.718 4.503 1.00 94.75 161 ALA A CA 1
ATOM 1254 C C . ALA A 1 161 ? -16.643 -16.483 5.854 1.00 94.75 161 ALA A C 1
ATOM 1256 O O . ALA A 1 161 ? -17.225 -15.861 6.749 1.00 94.75 161 ALA A O 1
ATOM 1257 N N . GLU A 1 162 ? -15.382 -16.896 5.998 1.00 94.81 162 GLU A N 1
ATOM 1258 C CA . GLU A 1 162 ? -14.577 -16.632 7.198 1.00 94.81 162 GLU A CA 1
ATOM 1259 C C . GLU A 1 162 ? -14.367 -15.131 7.418 1.00 94.81 162 GLU A C 1
ATOM 1261 O O . GLU A 1 162 ? -14.581 -14.604 8.516 1.00 94.81 162 GLU A O 1
ATOM 1266 N N . MET A 1 163 ? -14.028 -14.405 6.352 1.00 91.12 163 MET A N 1
ATOM 1267 C CA . MET A 1 163 ? -13.874 -12.952 6.391 1.00 91.12 163 MET A CA 1
ATOM 1268 C C . MET A 1 163 ? -15.177 -12.237 6.781 1.00 91.12 163 MET A C 1
ATOM 1270 O O . MET A 1 163 ? -15.149 -11.256 7.536 1.00 91.12 163 MET A O 1
ATOM 1274 N N . ALA A 1 164 ? -16.328 -12.734 6.320 1.00 90.50 164 ALA A N 1
ATOM 1275 C CA . ALA A 1 164 ? -17.635 -12.232 6.730 1.00 90.50 164 ALA A CA 1
ATOM 1276 C C . ALA A 1 164 ? -17.921 -12.514 8.217 1.00 90.50 164 ALA A C 1
ATOM 1278 O O . ALA A 1 164 ? -18.399 -11.627 8.929 1.00 90.50 164 ALA A O 1
ATOM 1279 N N . ALA A 1 165 ? -17.572 -13.702 8.719 1.00 94.56 165 ALA A N 1
ATOM 1280 C CA . ALA A 1 165 ? -17.723 -14.047 10.132 1.00 94.56 165 ALA A CA 1
ATOM 1281 C C . ALA A 1 165 ? -16.873 -13.140 11.042 1.00 94.56 165 ALA A C 1
ATOM 1283 O O . ALA A 1 165 ? -17.356 -12.652 12.070 1.00 94.56 165 ALA A O 1
ATOM 1284 N N . VAL A 1 166 ? -15.635 -12.833 10.639 1.00 92.44 166 VAL A N 1
ATOM 1285 C CA . VAL A 1 166 ? -14.763 -11.886 11.352 1.00 92.44 166 VAL A CA 1
ATOM 1286 C C . VAL A 1 166 ? -15.382 -10.484 11.411 1.00 92.44 166 VAL A C 1
ATOM 1288 O O . VAL A 1 166 ? -15.346 -9.840 12.463 1.00 92.44 166 VAL A O 1
ATOM 1291 N N . ASP A 1 167 ? -15.996 -10.004 10.325 1.00 89.56 167 ASP A N 1
ATOM 1292 C CA . ASP A 1 167 ? -16.695 -8.710 10.315 1.00 89.56 167 ASP A CA 1
ATOM 1293 C C . ASP A 1 167 ? -17.865 -8.678 11.311 1.00 89.56 167 ASP A C 1
ATOM 1295 O O . ASP A 1 167 ? -17.997 -7.726 12.088 1.00 89.56 167 ASP A O 1
ATOM 1299 N N . VAL A 1 168 ? -18.674 -9.741 11.358 1.00 92.75 168 VAL A N 1
ATOM 1300 C CA . VAL A 1 168 ? -19.782 -9.869 12.321 1.00 92.75 168 VAL A CA 1
ATOM 1301 C C . VAL A 1 168 ? -19.271 -9.843 13.765 1.00 92.75 168 VAL A C 1
ATOM 1303 O O . VAL A 1 168 ? -19.825 -9.132 14.616 1.00 92.75 168 VAL A O 1
ATOM 1306 N N . LEU A 1 169 ? -18.185 -10.565 14.054 1.00 94.38 169 LEU A N 1
ATOM 1307 C CA . LEU A 1 169 ? -17.567 -10.581 15.382 1.00 94.38 169 LEU A CA 1
ATOM 1308 C C . LEU A 1 169 ? -17.033 -9.202 15.780 1.00 94.38 169 LEU A C 1
ATOM 1310 O O . LEU A 1 169 ? -17.288 -8.749 16.899 1.00 94.38 169 LEU A O 1
ATOM 1314 N N . LEU A 1 170 ? -16.358 -8.496 14.869 1.00 91.94 170 LEU A N 1
ATOM 1315 C CA . LEU A 1 170 ? -15.870 -7.136 15.111 1.00 91.94 170 LEU A CA 1
ATOM 1316 C C . LEU A 1 170 ? -17.008 -6.169 15.443 1.00 91.94 170 LEU A C 1
ATOM 1318 O O . LEU A 1 170 ? -16.895 -5.377 16.385 1.00 91.94 170 LEU A O 1
ATOM 1322 N N . GLN A 1 171 ? -18.112 -6.231 14.697 1.00 91.19 171 GLN A N 1
ATOM 1323 C CA . GLN A 1 171 ? -19.285 -5.391 14.943 1.00 91.19 171 GLN A CA 1
ATOM 1324 C C . GLN A 1 171 ? -19.930 -5.711 16.297 1.00 91.19 171 GLN A C 1
ATOM 1326 O O . GLN A 1 171 ? -20.226 -4.804 17.079 1.00 91.19 171 GLN A O 1
ATOM 1331 N N . THR A 1 172 ? -20.061 -6.994 16.628 1.00 93.88 172 THR A N 1
ATOM 1332 C CA . THR A 1 172 ? -20.625 -7.446 17.907 1.00 93.88 172 THR A CA 1
ATOM 1333 C C . THR A 1 172 ? -19.762 -7.015 19.095 1.00 93.88 172 THR A C 1
ATOM 1335 O O . THR A 1 172 ? -20.267 -6.437 20.065 1.00 93.88 172 THR A O 1
ATOM 1338 N N . ALA A 1 173 ? -18.446 -7.234 19.016 1.00 93.25 173 ALA A N 1
ATOM 1339 C CA . ALA A 1 173 ? -17.493 -6.812 20.039 1.00 93.25 173 ALA A CA 1
ATOM 1340 C C . ALA A 1 173 ? -17.530 -5.291 20.235 1.00 93.25 173 ALA A C 1
ATOM 1342 O O . ALA A 1 173 ? -17.513 -4.797 21.366 1.00 93.25 173 ALA A O 1
ATOM 1343 N N . ARG A 1 174 ? -17.669 -4.537 19.140 1.00 89.81 174 ARG A N 1
ATOM 1344 C CA . ARG A 1 174 ? -17.781 -3.082 19.178 1.00 89.81 174 ARG A CA 1
ATOM 1345 C C . ARG A 1 174 ? -19.023 -2.604 19.920 1.00 89.81 174 ARG A C 1
ATOM 1347 O O . ARG A 1 174 ? -18.896 -1.752 20.795 1.00 89.81 174 ARG A O 1
ATOM 1354 N N . LEU A 1 175 ? -20.196 -3.153 19.609 1.00 93.06 175 LEU A N 1
ATOM 1355 C CA . LEU A 1 175 ? -21.439 -2.788 20.297 1.00 93.06 175 LEU A CA 1
ATOM 1356 C C . LEU A 1 175 ? -21.350 -3.067 21.802 1.00 93.06 175 LEU A C 1
ATOM 1358 O O . LEU A 1 175 ? -21.814 -2.272 22.623 1.00 93.06 175 LEU A O 1
ATOM 1362 N N . ARG A 1 176 ? -20.713 -4.182 22.178 1.00 95.44 176 ARG A N 1
ATOM 1363 C CA . ARG A 1 176 ? -20.461 -4.518 23.583 1.00 95.44 176 ARG A CA 1
ATOM 1364 C C . ARG A 1 176 ? -19.496 -3.528 24.242 1.00 95.44 176 ARG A C 1
ATOM 1366 O O . ARG A 1 176 ? -19.800 -3.044 25.328 1.00 95.44 176 ARG A O 1
ATOM 1373 N N . SER A 1 177 ? -18.404 -3.172 23.568 1.00 94.06 177 SER A N 1
ATOM 1374 C CA . SER A 1 177 ? -17.437 -2.174 24.043 1.00 94.06 177 SER A CA 1
ATOM 1375 C C . SER A 1 177 ? -18.070 -0.790 24.232 1.00 94.06 177 SER A C 1
ATOM 1377 O O . SER A 1 177 ? -17.858 -0.165 25.267 1.00 94.06 177 SER A O 1
ATOM 1379 N N . ASP A 1 178 ? -18.916 -0.337 23.301 1.00 93.62 178 ASP A N 1
ATOM 1380 C CA . ASP A 1 178 ? -19.617 0.948 23.423 1.00 93.62 178 ASP A CA 1
ATOM 1381 C C . ASP A 1 178 ? -20.571 0.963 24.633 1.00 93.62 178 ASP A C 1
ATOM 1383 O O . ASP A 1 178 ? -20.709 1.984 25.307 1.00 93.62 178 ASP A O 1
ATOM 1387 N N . ARG A 1 179 ? -21.208 -0.172 24.949 1.00 96.12 179 ARG A N 1
ATOM 1388 C CA . ARG A 1 179 ? -22.028 -0.321 26.162 1.00 96.12 179 ARG A CA 1
ATOM 1389 C C . ARG A 1 179 ? -21.184 -0.292 27.435 1.00 96.12 179 ARG A C 1
ATOM 1391 O O . ARG A 1 179 ? -21.536 0.439 28.355 1.00 96.12 179 ARG A O 1
ATOM 1398 N N . PHE A 1 180 ? -20.065 -1.017 27.476 1.00 96.94 180 PHE A N 1
ATOM 1399 C CA . PHE A 1 180 ? -19.140 -0.968 28.614 1.00 96.94 180 PHE A CA 1
ATOM 1400 C C . PHE A 1 180 ? -18.608 0.443 28.847 1.00 96.94 180 PHE A C 1
ATOM 1402 O O . PHE A 1 180 ? -18.612 0.913 29.978 1.00 96.94 180 PHE A O 1
ATOM 1409 N N . HIS A 1 181 ? -18.234 1.151 27.780 1.00 96.12 181 HIS A N 1
ATOM 1410 C CA . HIS A 1 181 ? -17.777 2.532 27.878 1.00 96.12 181 HIS A CA 1
ATOM 1411 C C . HIS A 1 181 ? -18.824 3.439 28.537 1.00 96.12 181 HIS A C 1
ATOM 1413 O O . HIS A 1 181 ? -18.475 4.204 29.430 1.00 96.12 181 HIS A O 1
ATOM 1419 N N . ARG A 1 182 ? -20.106 3.312 28.162 1.00 97.44 182 ARG A N 1
ATOM 1420 C CA . ARG A 1 182 ? -21.190 4.083 28.793 1.00 97.44 182 ARG A CA 1
ATOM 1421 C C . ARG A 1 182 ? -21.347 3.764 30.278 1.00 97.44 182 ARG A C 1
ATOM 1423 O O . ARG A 1 182 ? -21.463 4.691 31.069 1.00 97.44 182 ARG A O 1
ATOM 1430 N N . HIS A 1 183 ? -21.325 2.485 30.656 1.00 97.62 183 HIS A N 1
ATOM 1431 C CA . HIS A 1 183 ? -21.446 2.088 32.064 1.00 97.62 183 HIS A CA 1
ATOM 1432 C C . HIS A 1 183 ? -20.272 2.617 32.899 1.00 97.62 183 HIS A C 1
ATOM 1434 O O . HIS A 1 183 ? -20.487 3.212 33.949 1.00 97.62 183 HIS A O 1
ATOM 1440 N N . LEU A 1 184 ? -19.039 2.473 32.401 1.00 97.88 184 LEU A N 1
ATOM 1441 C CA . LEU A 1 184 ? -17.841 2.982 33.074 1.00 97.88 184 LEU A CA 1
ATOM 1442 C C . LEU A 1 184 ? -17.853 4.510 33.185 1.00 97.88 184 LEU A C 1
ATOM 1444 O O . LEU A 1 184 ? -17.486 5.055 34.221 1.00 97.88 184 LEU A O 1
ATOM 1448 N N . GLN A 1 185 ? -18.302 5.211 32.141 1.00 97.69 185 GLN A N 1
ATOM 1449 C CA . GLN A 1 185 ? -18.402 6.668 32.159 1.00 97.69 185 GLN A CA 1
ATOM 1450 C C . GLN A 1 185 ? -19.457 7.160 33.157 1.00 97.69 185 GLN A C 1
ATOM 1452 O O . GLN A 1 185 ? -19.235 8.177 33.812 1.00 97.69 185 GLN A O 1
ATOM 1457 N N . GLN A 1 186 ? -20.587 6.460 33.279 1.00 97.31 186 GLN A N 1
ATOM 1458 C CA . GLN A 1 186 ? -21.621 6.787 34.259 1.00 97.31 186 GLN A CA 1
ATOM 1459 C C . GLN A 1 186 ? -21.111 6.576 35.689 1.00 97.31 186 GLN A C 1
ATOM 1461 O O . GLN A 1 186 ? -21.141 7.514 36.480 1.00 97.31 186 GLN A O 1
ATOM 1466 N N . ALA A 1 187 ? -20.541 5.402 35.975 1.00 97.31 187 ALA A N 1
ATOM 1467 C CA . ALA A 1 187 ? -19.967 5.093 37.284 1.00 97.31 187 ALA A CA 1
ATOM 1468 C C . ALA A 1 187 ? -18.863 6.091 37.684 1.00 97.31 187 ALA A C 1
ATOM 1470 O O . ALA A 1 187 ? -18.788 6.523 38.831 1.00 97.31 187 ALA A O 1
ATOM 1471 N N . TYR A 1 188 ? -18.030 6.518 36.726 1.00 96.81 188 TYR A N 1
ATOM 1472 C CA . TYR A 1 188 ? -17.015 7.546 36.961 1.00 96.81 188 TYR A CA 1
ATOM 1473 C C . TYR A 1 188 ? -17.627 8.899 37.354 1.00 96.81 188 TYR A C 1
ATOM 1475 O O . TYR A 1 188 ? -17.167 9.527 38.306 1.00 96.81 188 TYR A O 1
ATOM 1483 N N . LYS A 1 189 ? -18.678 9.347 36.652 1.00 96.38 189 LYS A N 1
ATOM 1484 C CA . LYS A 1 189 ? -19.374 10.604 36.974 1.00 96.38 189 LYS A CA 1
ATOM 1485 C C . LYS A 1 189 ? -20.035 10.557 38.350 1.00 96.38 189 LYS A C 1
ATOM 1487 O O . LYS A 1 189 ? -19.957 11.535 39.085 1.00 96.38 189 LYS A O 1
ATOM 1492 N N . GLU A 1 190 ? -20.659 9.434 38.693 1.00 95.19 190 GLU A N 1
ATOM 1493 C CA . GLU A 1 190 ? -21.274 9.217 40.007 1.00 95.19 190 GLU A CA 1
ATOM 1494 C C . GLU A 1 190 ? -20.226 9.286 41.123 1.00 95.19 190 GLU A C 1
ATOM 1496 O O . GLU A 1 190 ? -20.396 10.050 42.070 1.00 95.19 190 GLU A O 1
ATOM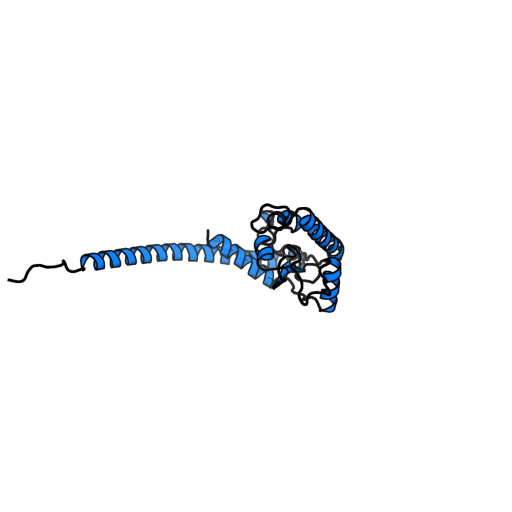 1501 N N . ALA A 1 191 ? -19.091 8.597 40.964 1.00 92.75 191 ALA A N 1
ATOM 1502 C CA . ALA A 1 191 ? -17.989 8.651 41.924 1.00 92.75 191 ALA A CA 1
ATOM 1503 C C . ALA A 1 191 ? -17.442 10.079 42.118 1.00 92.75 191 ALA A C 1
ATOM 1505 O O . ALA A 1 191 ? -17.180 10.505 43.246 1.00 92.75 191 ALA A O 1
ATOM 1506 N N . GLN A 1 192 ? -17.303 10.851 41.035 1.00 92.00 192 GLN A N 1
ATOM 1507 C CA . GLN A 1 192 ? -16.882 12.253 41.116 1.00 92.00 192 GLN A CA 1
ATOM 1508 C C . GLN A 1 192 ? -17.903 13.136 41.839 1.00 92.00 192 GLN A C 1
ATOM 1510 O O . GLN A 1 192 ? -17.509 13.955 42.667 1.00 92.00 192 GLN A O 1
ATOM 1515 N N . ALA A 1 193 ? -19.197 12.957 41.570 1.00 85.88 193 ALA A N 1
ATOM 1516 C CA . ALA A 1 193 ? -20.255 13.703 42.245 1.00 85.88 193 ALA A CA 1
ATOM 1517 C C . ALA A 1 193 ? -20.291 13.397 43.753 1.00 85.88 193 ALA A C 1
ATOM 1519 O O . ALA A 1 193 ? -20.386 14.318 44.561 1.00 85.88 193 ALA A O 1
ATOM 1520 N N . SER A 1 194 ? -20.126 12.130 44.144 1.00 75.75 194 SER A N 1
ATOM 1521 C CA . SER A 1 194 ? -20.062 11.728 45.555 1.00 75.75 194 SER A CA 1
ATOM 1522 C C . SER A 1 194 ? -18.825 12.263 46.280 1.00 75.75 194 SER A C 1
ATOM 1524 O O . SER A 1 194 ? -18.899 12.566 47.467 1.00 75.75 194 SER A O 1
ATOM 1526 N N . THR A 1 195 ? -17.702 12.431 45.577 1.00 69.88 195 THR A N 1
ATOM 1527 C CA . THR A 1 195 ? -16.465 12.976 46.164 1.00 69.88 195 THR A CA 1
ATOM 1528 C C . THR A 1 195 ? -16.514 14.507 46.269 1.00 69.88 195 THR A C 1
ATOM 1530 O O . THR A 1 195 ? -15.989 15.074 47.222 1.00 69.88 195 THR A O 1
ATOM 1533 N N . ALA A 1 196 ? -17.194 15.190 45.340 1.00 60.38 196 ALA A N 1
ATOM 1534 C CA . ALA A 1 196 ? -17.380 16.643 45.371 1.00 60.38 196 ALA A CA 1
ATOM 1535 C C . ALA A 1 196 ? -18.303 17.123 46.511 1.00 60.38 196 ALA A C 1
ATOM 1537 O O . ALA A 1 196 ? -18.142 18.241 46.988 1.00 60.38 196 ALA A O 1
ATOM 1538 N N . ILE A 1 197 ? -19.232 16.279 46.977 1.00 55.75 197 ILE A N 1
ATOM 1539 C CA . ILE A 1 197 ? -20.107 16.566 48.132 1.00 55.75 197 ILE A CA 1
ATOM 1540 C C . ILE A 1 197 ? -19.354 16.411 49.471 1.00 55.75 197 ILE A C 1
ATOM 1542 O O . ILE A 1 197 ? -19.764 16.979 50.477 1.00 55.75 197 ILE A O 1
ATOM 1546 N N . ALA A 1 198 ? -18.228 15.691 49.491 1.00 53.84 198 ALA A N 1
ATOM 1547 C CA . ALA A 1 198 ? -17.432 15.442 50.695 1.00 53.84 198 ALA A CA 1
ATOM 1548 C C . ALA A 1 198 ? -16.321 16.484 50.950 1.00 53.84 198 ALA A C 1
ATOM 1550 O O . ALA A 1 198 ? -15.528 16.310 51.876 1.00 53.84 198 ALA A O 1
ATOM 1551 N N . ALA A 1 199 ? -16.228 17.553 50.149 1.00 47.75 199 ALA A N 1
ATOM 1552 C CA . ALA A 1 199 ? -15.300 18.646 50.430 1.00 47.75 199 ALA A CA 1
ATOM 1553 C C . ALA A 1 199 ? -15.767 19.398 51.698 1.00 47.75 199 ALA A C 1
ATOM 1555 O O . ALA A 1 199 ? -16.889 19.907 51.705 1.00 47.75 199 ALA A O 1
ATOM 1556 N N . PRO A 1 200 ? -14.956 19.467 52.772 1.00 53.59 200 PRO A N 1
ATOM 1557 C CA . PRO A 1 200 ? -15.365 20.113 54.012 1.00 53.59 200 PRO A CA 1
ATOM 1558 C C . PRO A 1 200 ? -15.612 21.607 53.785 1.00 53.59 200 PRO A C 1
ATOM 1560 O O . PRO A 1 200 ? -14.806 22.300 53.160 1.00 53.59 200 PRO A O 1
ATOM 1563 N N . THR A 1 201 ? -16.735 22.097 54.307 1.00 55.28 201 THR A N 1
ATOM 1564 C CA . THR A 1 201 ? -17.087 23.517 54.334 1.00 55.28 201 THR A CA 1
ATOM 1565 C C . THR A 1 201 ? -15.973 24.299 55.042 1.00 55.28 201 THR A C 1
ATOM 1567 O O . THR A 1 201 ? -15.603 23.932 56.161 1.00 55.28 201 THR A O 1
ATOM 1570 N N . PRO A 1 202 ? -15.411 25.368 54.448 1.00 52.19 202 PRO A N 1
ATOM 1571 C CA . PRO A 1 202 ? -14.426 26.183 55.139 1.00 52.19 202 PRO A CA 1
ATOM 1572 C C . PRO A 1 202 ? -15.099 26.955 56.280 1.00 52.19 202 PRO A C 1
ATOM 1574 O O . PRO A 1 202 ? -15.891 27.858 56.030 1.00 52.19 202 PRO A O 1
ATOM 1577 N N . GLY A 1 203 ? -14.734 26.610 57.516 1.00 54.94 203 GLY A N 1
ATOM 1578 C CA . GLY A 1 203 ? -14.772 27.510 58.669 1.00 54.94 203 GLY A CA 1
ATOM 1579 C C . GLY A 1 203 ? -16.135 27.728 59.323 1.00 54.94 203 GLY A C 1
ATOM 1580 O O . GLY A 1 203 ? -16.773 28.753 59.106 1.00 54.94 203 GLY A O 1
ATOM 1581 N N . GLU A 1 204 ? -16.501 26.838 60.243 1.00 44.41 204 GLU A N 1
ATOM 1582 C CA . GLU A 1 204 ? -17.212 27.263 61.453 1.00 44.41 204 GLU A CA 1
ATOM 1583 C C . GLU A 1 204 ? -16.160 27.845 62.422 1.00 44.41 204 GLU A C 1
ATOM 1585 O O . GLU A 1 204 ? -15.134 27.195 62.655 1.00 44.41 204 GLU A O 1
ATOM 1590 N N . PRO A 1 205 ? -16.323 29.080 62.928 1.00 52.56 205 PRO A N 1
ATOM 1591 C CA . PRO A 1 205 ? -15.351 29.679 63.831 1.00 52.56 205 PRO A CA 1
ATOM 1592 C C . PRO A 1 205 ? -15.420 28.996 65.199 1.00 52.56 205 PRO A C 1
ATOM 1594 O O . PRO A 1 205 ? -16.496 28.835 65.772 1.00 52.56 205 PRO A O 1
ATOM 1597 N N . ALA A 1 206 ? -14.253 28.611 65.714 1.00 47.06 206 ALA A N 1
ATOM 1598 C CA . ALA A 1 206 ? -14.108 28.061 67.053 1.00 47.06 206 ALA A CA 1
ATOM 1599 C C . ALA A 1 206 ? -14.551 29.090 68.110 1.00 47.06 206 ALA A C 1
ATOM 1601 O O . ALA A 1 206 ? -14.052 30.220 68.116 1.00 47.06 206 ALA A O 1
ATOM 1602 N N . LEU A 1 207 ? -15.468 28.674 68.987 1.00 46.56 207 LEU A N 1
ATOM 1603 C CA . LEU A 1 207 ? -15.734 29.284 70.292 1.00 46.56 207 LEU A CA 1
ATOM 1604 C C . LEU A 1 207 ? -15.115 28.410 71.383 1.00 46.56 207 LEU A C 1
ATOM 1606 O O . LEU A 1 207 ? -15.231 27.168 71.262 1.00 46.56 207 LEU A O 1
#

Organism: NCBI:txid2594794